Protein AF-A0A9W6BK73-F1 (afdb_monomer_lite)

Foldseek 3Di:
DDDDQDWDQDPVRDIDRPPPDDDPPPPPDDDDDDDDDPPPPPPPPPPPPPVVCVLPPDVVVLVVVLVVLLVQLVVLLVVLVVLCVVVPLPDDPDPVVVVVSLVVNVVSLVSNVVSLCVSLCNFPCNSVVVVVVVCVVLVVLVVLSVVLSVLSVVLVVVLVVCVVVVQDSVCQCVPPPNVVSVVVSVVSSVVSSVSSNVSSVCSPDCCRVDPCNVPVVVVVVVVVVVVVVVVVVVPPD

Sequence (237 aa):
MVEDALYQLNGTGRLGKVQAWTNPTYDTTASQPGAAGDTAITVRPPAELDLIDEMFPDGRSMLRRMSYQFWGVLVLTVAHILVIAYTDPIFLKSPQTQVIVYSGQGGLLLAIIGGFFVLTSQTLYIRLGGYDLYLREFGALYAMFLLEALLYLAMKIYATVLLYRRMSYLALWDAPGYTPLWVTQRVVLVLFWAAAIYSALAVFNVRYFDPDLPFGQPQKARARRQGLRQAAGNGNG

Organism: NCBI:txid330485

Structure (mmCIF, N/CA/C/O backbone):
data_AF-A0A9W6BK73-F1
#
_entry.id   AF-A0A9W6BK73-F1
#
loop_
_atom_site.group_PDB
_atom_site.id
_atom_site.type_symbol
_atom_site.label_atom_id
_atom_site.label_alt_id
_atom_site.label_comp_id
_atom_site.label_asym_id
_atom_site.label_entity_id
_atom_site.label_seq_id
_atom_site.pdbx_PDB_ins_code
_atom_site.Cartn_x
_atom_site.Cartn_y
_atom_site.Cartn_z
_atom_site.occupancy
_atom_site.B_iso_or_equiv
_atom_site.auth_seq_id
_atom_site.auth_comp_id
_atom_site.auth_asym_id
_atom_site.auth_atom_id
_atom_site.pdbx_PDB_model_num
ATOM 1 N N . MET A 1 1 ? -20.986 27.576 27.408 1.00 31.53 1 MET A N 1
ATOM 2 C CA . MET A 1 1 ? -20.956 26.693 28.592 1.00 31.53 1 MET A CA 1
ATOM 3 C C . MET A 1 1 ? -20.855 25.276 28.074 1.00 31.53 1 MET A C 1
ATOM 5 O O . MET A 1 1 ? -21.500 24.981 27.081 1.00 31.53 1 MET A O 1
ATOM 9 N N . VAL A 1 2 ? -19.952 24.483 28.643 1.00 26.27 2 VAL A N 1
ATOM 10 C CA . VAL A 1 2 ? -19.614 23.133 28.176 1.00 26.27 2 VAL A CA 1
ATOM 11 C C . VAL A 1 2 ? -20.625 22.155 28.775 1.00 26.27 2 VAL A C 1
ATOM 13 O O . VAL A 1 2 ? -20.788 22.131 29.992 1.00 26.27 2 VAL A O 1
ATOM 16 N N . GLU A 1 3 ? -21.329 21.409 27.926 1.00 31.80 3 GLU A N 1
ATOM 17 C CA . GLU A 1 3 ? -22.233 20.326 28.324 1.00 31.80 3 GLU A CA 1
ATOM 18 C C . GLU A 1 3 ? -21.406 19.085 28.685 1.00 31.80 3 GLU A C 1
ATOM 20 O O . GLU A 1 3 ? -21.009 18.307 27.819 1.00 31.80 3 GLU A O 1
ATOM 25 N N . ASP A 1 4 ? -21.121 18.901 29.974 1.00 31.12 4 ASP A N 1
ATOM 26 C CA . ASP A 1 4 ? -20.553 17.654 30.488 1.00 31.12 4 ASP A CA 1
ATOM 27 C C . ASP A 1 4 ? -21.697 16.662 30.765 1.00 31.12 4 ASP A C 1
ATOM 29 O O . ASP A 1 4 ? -22.309 16.662 31.835 1.00 31.12 4 ASP A O 1
ATOM 33 N N . ALA A 1 5 ? -22.011 15.802 29.793 1.00 40.16 5 ALA A N 1
ATOM 34 C CA . ALA A 1 5 ? -22.901 14.663 30.010 1.00 40.16 5 ALA A CA 1
ATOM 35 C C . ALA A 1 5 ? -22.156 13.562 30.793 1.00 40.16 5 ALA A C 1
ATOM 37 O O . ALA A 1 5 ? -21.284 12.875 30.258 1.00 40.16 5 ALA A O 1
ATOM 38 N N . LEU A 1 6 ? -22.491 13.400 32.076 1.00 34.50 6 LEU A N 1
ATOM 39 C CA . LEU A 1 6 ? -22.009 12.311 32.931 1.00 34.50 6 LEU A CA 1
ATOM 40 C C . LEU A 1 6 ? -22.803 11.025 32.653 1.00 34.50 6 LEU A C 1
ATOM 42 O O . LEU A 1 6 ? -24.019 10.981 32.836 1.00 34.50 6 LEU A O 1
ATOM 46 N N . TYR A 1 7 ? -22.101 9.961 32.262 1.00 41.50 7 TYR A N 1
ATOM 47 C CA . TYR A 1 7 ? -22.661 8.618 32.098 1.00 41.50 7 TYR A CA 1
ATOM 48 C C . TYR A 1 7 ? -22.193 7.717 33.245 1.00 41.50 7 TYR A C 1
ATOM 50 O O . TYR A 1 7 ? -21.010 7.706 33.584 1.00 41.50 7 TYR A O 1
ATOM 58 N N . GLN A 1 8 ? -23.112 6.948 33.837 1.00 34.69 8 GLN A N 1
ATOM 59 C CA . GLN A 1 8 ? -22.794 5.965 34.873 1.00 34.69 8 GLN A CA 1
ATOM 60 C C . GLN A 1 8 ? -23.144 4.559 34.369 1.00 34.69 8 GLN A C 1
ATOM 62 O O . GLN A 1 8 ? -24.255 4.300 33.903 1.00 34.69 8 GLN A O 1
ATOM 67 N N . LEU A 1 9 ? -22.177 3.644 34.450 1.00 32.78 9 LEU A N 1
ATOM 68 C CA . LEU A 1 9 ? -22.387 2.219 34.201 1.00 32.78 9 LEU A CA 1
ATOM 69 C C . LEU A 1 9 ? -23.239 1.650 35.333 1.00 32.78 9 LEU A C 1
ATOM 71 O O . LEU A 1 9 ? -22.799 1.613 36.482 1.00 32.78 9 LEU A O 1
ATOM 75 N N . ASN A 1 10 ? -24.451 1.198 35.016 1.00 41.28 10 ASN A N 1
ATOM 76 C CA . ASN A 1 10 ? -25.242 0.461 35.992 1.00 41.28 10 ASN A CA 1
ATOM 77 C C . ASN A 1 10 ? -24.738 -0.985 36.079 1.00 41.28 10 ASN A C 1
ATOM 79 O O . ASN A 1 10 ? -24.229 -1.531 35.097 1.00 41.28 10 ASN A O 1
ATOM 83 N N . GLY A 1 11 ? -24.904 -1.614 37.248 1.00 36.81 11 GLY A N 1
ATOM 84 C CA . GLY A 1 11 ? -24.356 -2.934 37.616 1.00 36.81 11 GLY A CA 1
ATOM 85 C C . GLY A 1 11 ? -24.791 -4.140 36.762 1.00 36.81 11 GLY A C 1
ATOM 86 O O . GLY A 1 11 ? -24.533 -5.277 37.138 1.00 36.81 11 GLY A O 1
ATOM 87 N N . THR A 1 12 ? -25.437 -3.910 35.619 1.00 45.69 12 THR A N 1
ATOM 88 C CA . THR A 1 12 ? -25.809 -4.899 34.595 1.00 45.69 12 THR A CA 1
ATOM 89 C C . THR A 1 12 ? -25.035 -4.730 33.279 1.00 45.69 12 THR A C 1
ATOM 91 O O . THR A 1 12 ? -25.301 -5.452 32.321 1.00 45.69 12 THR A O 1
ATOM 94 N N . GLY A 1 13 ? -24.082 -3.790 33.202 1.00 38.38 13 GLY A N 1
ATOM 95 C CA . GLY A 1 13 ? -23.249 -3.568 32.011 1.00 38.38 13 GLY A CA 1
ATOM 96 C C . GLY A 1 13 ? -23.931 -2.786 30.882 1.00 38.38 13 GLY A C 1
ATOM 97 O O . GLY A 1 13 ? -23.426 -2.766 29.764 1.00 38.38 13 GLY A O 1
ATOM 98 N N . ARG A 1 14 ? -25.069 -2.131 31.152 1.00 36.75 14 ARG A N 1
ATOM 99 C CA . ARG A 1 14 ? -25.717 -1.180 30.232 1.00 36.75 14 ARG A CA 1
ATOM 100 C C . ARG A 1 14 ? -25.438 0.262 30.664 1.00 36.75 14 ARG A C 1
ATOM 102 O O . ARG A 1 14 ? -25.534 0.583 31.851 1.00 36.75 14 ARG A O 1
ATOM 109 N N . LEU A 1 15 ? -25.121 1.127 29.697 1.00 36.97 15 LEU A N 1
ATOM 110 C CA . LEU A 1 15 ? -25.017 2.575 29.893 1.00 36.97 15 LEU A CA 1
ATOM 111 C C . LEU A 1 15 ? -26.425 3.149 30.091 1.00 36.97 15 LEU A C 1
ATOM 113 O O . LEU A 1 15 ? -27.243 3.135 29.175 1.00 36.97 15 LEU A O 1
ATOM 117 N N . GLY A 1 16 ? -26.717 3.618 31.302 1.00 37.84 16 GLY A N 1
ATOM 118 C CA . GLY A 1 16 ? -27.925 4.384 31.590 1.00 37.84 16 GLY A CA 1
ATOM 119 C C . GLY A 1 16 ? -27.599 5.872 31.549 1.00 37.84 16 GLY A C 1
ATOM 120 O O . GLY A 1 16 ? -26.668 6.315 32.222 1.00 37.84 16 GLY A O 1
ATOM 121 N N . LYS A 1 17 ? -28.360 6.653 30.776 1.00 40.31 17 LYS A N 1
ATOM 122 C CA . LYS A 1 17 ? -28.307 8.118 30.845 1.00 40.31 17 LYS A CA 1
ATOM 123 C C . LYS A 1 17 ? -28.807 8.506 32.239 1.00 40.31 17 LYS A C 1
ATOM 125 O O . LYS A 1 17 ? -29.978 8.294 32.551 1.00 40.31 17 LYS A O 1
ATOM 130 N N . VAL A 1 18 ? -27.924 9.009 33.102 1.00 41.09 18 VAL A N 1
ATOM 131 C CA . VAL A 1 18 ? -28.367 9.633 34.352 1.00 41.09 18 VAL A CA 1
ATOM 132 C C . VAL A 1 18 ? -29.136 10.870 33.921 1.00 41.09 18 VAL A C 1
ATOM 134 O O . VAL A 1 18 ? -28.593 11.726 33.224 1.00 41.09 18 VAL A O 1
ATOM 137 N N . GLN A 1 19 ? -30.424 10.911 34.247 1.00 39.66 19 GLN A N 1
ATOM 138 C CA . GLN A 1 19 ? -31.316 12.013 33.921 1.00 39.66 19 GLN A CA 1
ATOM 139 C C . GLN A 1 19 ? -30.865 13.249 34.709 1.00 39.66 19 GLN A C 1
ATOM 141 O O . GLN A 1 19 ? -31.361 13.541 35.793 1.00 39.66 19 GLN A O 1
ATOM 146 N N . ALA A 1 20 ? -29.854 13.942 34.196 1.00 36.84 20 ALA A N 1
ATOM 147 C CA . ALA A 1 20 ? -29.426 15.211 34.732 1.00 36.84 20 ALA A CA 1
ATOM 148 C C . ALA A 1 20 ? -30.371 16.288 34.196 1.00 36.84 20 ALA A C 1
ATOM 150 O O . ALA A 1 20 ? -30.346 16.629 33.016 1.00 36.84 20 ALA A O 1
ATOM 151 N N . TRP A 1 21 ? -31.160 16.801 35.141 1.00 35.12 21 TRP A N 1
ATOM 152 C CA . TRP A 1 21 ? -31.844 18.094 35.183 1.00 35.12 21 TRP A CA 1
ATOM 153 C C . TRP A 1 21 ? -33.370 18.050 35.021 1.00 35.12 21 TRP A C 1
ATOM 155 O O . TRP A 1 21 ? -33.939 18.198 33.944 1.00 35.12 21 TRP A O 1
ATOM 165 N N . THR A 1 22 ? -34.052 17.918 36.164 1.00 35.53 22 THR A N 1
ATOM 166 C CA . THR A 1 22 ? -35.322 18.613 36.390 1.00 35.53 22 THR A CA 1
ATOM 167 C C . THR A 1 22 ? -35.092 20.096 36.128 1.00 35.53 22 THR A C 1
ATOM 169 O O . THR A 1 22 ? -34.266 20.715 36.799 1.00 35.53 22 THR A O 1
ATOM 172 N N . ASN A 1 23 ? -35.806 20.635 35.142 1.00 30.50 23 ASN A N 1
ATOM 173 C CA . ASN A 1 23 ? -35.866 22.064 34.850 1.00 30.50 23 ASN A CA 1
ATOM 174 C C . ASN A 1 23 ? -36.010 22.851 36.169 1.00 30.50 23 ASN A C 1
ATOM 176 O O . ASN A 1 23 ? -36.854 22.465 36.984 1.00 30.50 23 ASN A O 1
ATOM 180 N N . PRO A 1 24 ? -35.242 23.926 36.418 1.00 34.50 24 PRO A N 1
ATOM 181 C CA . PRO A 1 24 ? -35.5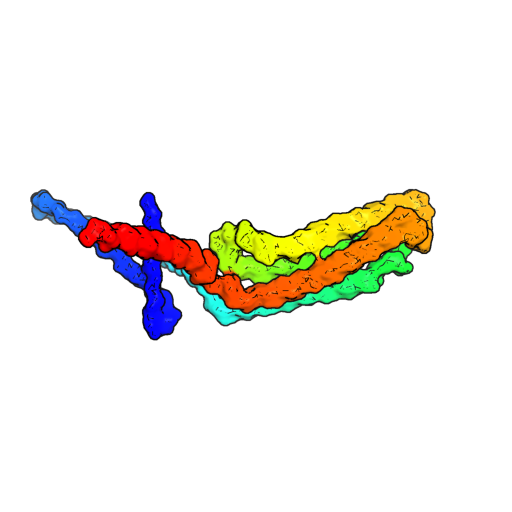27 24.791 37.548 1.00 34.50 24 PRO A CA 1
ATOM 182 C C . PRO A 1 24 ? -36.926 25.373 37.336 1.00 34.50 24 PRO A C 1
ATOM 184 O O . PRO A 1 24 ? -37.176 26.103 36.377 1.00 34.50 24 PRO A O 1
ATOM 187 N N . THR A 1 25 ? -37.863 25.015 38.211 1.00 33.03 25 THR A N 1
ATOM 188 C CA . THR A 1 25 ? -39.125 25.737 38.341 1.00 33.03 25 THR A CA 1
ATOM 189 C C . THR A 1 25 ? -38.776 27.150 38.776 1.00 33.03 25 THR A C 1
ATOM 191 O O . THR A 1 25 ? -38.392 27.375 39.923 1.00 33.03 25 THR A O 1
ATOM 194 N N . TYR A 1 26 ? -38.859 28.097 37.844 1.00 31.52 26 TYR A N 1
ATOM 195 C CA . TYR A 1 26 ? -38.895 29.504 38.200 1.00 31.52 26 TYR A CA 1
ATOM 196 C C . TYR A 1 26 ? -40.209 29.737 38.932 1.00 31.52 26 TYR A C 1
ATOM 198 O O . TYR A 1 26 ? -41.286 29.630 38.348 1.00 31.52 26 TYR A O 1
ATOM 206 N N . ASP A 1 27 ? -40.101 30.001 40.227 1.00 34.16 27 ASP A N 1
ATOM 207 C CA . ASP A 1 27 ? -41.220 30.378 41.072 1.00 34.16 27 ASP A CA 1
ATOM 208 C C . ASP A 1 27 ? -41.619 31.815 40.698 1.00 34.16 27 ASP A C 1
ATOM 210 O O . ASP A 1 27 ? -41.161 32.799 41.284 1.00 34.16 27 ASP A O 1
ATOM 214 N N . THR A 1 28 ? -42.401 31.967 39.625 1.00 34.88 28 THR A N 1
ATOM 215 C CA . THR A 1 28 ? -43.045 33.243 39.310 1.00 34.88 28 THR A CA 1
ATOM 216 C C . THR A 1 28 ? -44.178 33.432 40.300 1.00 34.88 28 THR A C 1
ATOM 218 O O . THR A 1 28 ? -45.303 32.971 40.105 1.00 34.88 28 THR A O 1
ATOM 221 N N . THR A 1 29 ? -43.861 34.107 41.395 1.00 34.59 29 THR A N 1
ATOM 222 C CA . THR A 1 29 ? -44.870 34.631 42.299 1.00 34.59 29 THR A CA 1
ATOM 223 C C . THR A 1 29 ? -45.662 35.738 41.595 1.00 34.59 29 THR A C 1
ATOM 225 O O . THR A 1 29 ? -45.098 36.681 41.048 1.00 34.59 29 THR A O 1
ATOM 228 N N . ALA A 1 30 ? -46.987 35.605 41.706 1.00 34.44 30 ALA A N 1
ATOM 229 C CA . ALA A 1 30 ? -48.033 36.620 41.571 1.00 34.44 30 ALA A CA 1
ATOM 230 C C . ALA A 1 30 ? -48.740 36.819 40.201 1.00 34.44 30 ALA A C 1
ATOM 232 O O . ALA A 1 30 ? -48.240 37.472 39.291 1.00 34.44 30 ALA A O 1
ATOM 233 N N . SER A 1 31 ? -50.037 36.461 40.229 1.00 33.19 31 SER A N 1
ATOM 234 C CA . SER A 1 31 ? -51.197 37.194 39.664 1.00 33.19 31 SER A CA 1
ATOM 235 C C . SER A 1 31 ? -51.723 36.825 38.264 1.00 33.19 31 SER A C 1
ATOM 237 O O . SER A 1 31 ? -51.400 37.486 37.289 1.00 33.19 31 SER A O 1
ATOM 239 N N . GLN A 1 32 ? -52.668 35.877 38.186 1.00 31.30 32 GLN A N 1
ATOM 240 C CA . GLN A 1 32 ? -54.104 36.101 37.876 1.00 31.30 32 GLN A CA 1
ATOM 241 C C . GLN A 1 32 ? -54.771 34.841 37.276 1.00 31.30 32 GLN A C 1
ATOM 243 O O . GLN A 1 32 ? -54.154 34.141 36.477 1.00 31.30 32 GLN A O 1
ATOM 248 N N . PRO A 1 33 ? -56.040 34.549 37.628 1.00 41.78 33 PRO A N 1
ATOM 249 C CA . PRO A 1 33 ? -56.798 33.441 37.063 1.00 41.78 33 PRO A CA 1
ATOM 250 C C . PRO A 1 33 ? -57.518 33.902 35.787 1.00 41.78 33 PRO A C 1
ATOM 252 O O . PRO A 1 33 ? -58.422 34.734 35.841 1.00 41.78 33 PRO A O 1
ATOM 255 N N . GLY A 1 34 ? -57.134 33.360 34.635 1.00 29.23 34 GLY A N 1
ATOM 256 C CA . GLY A 1 34 ? -57.771 33.678 33.360 1.00 29.23 34 GLY A CA 1
ATOM 257 C C . GLY A 1 34 ? -57.590 32.547 32.362 1.00 29.23 34 GLY A C 1
ATOM 258 O O . GLY A 1 34 ? -56.472 32.177 32.027 1.00 29.23 34 GLY A O 1
ATOM 259 N N . ALA A 1 35 ? -58.705 31.975 31.923 1.00 41.69 35 ALA A N 1
ATOM 260 C CA . ALA A 1 35 ? -58.758 30.900 30.951 1.00 41.69 35 ALA A CA 1
ATOM 261 C C . ALA A 1 35 ? -58.191 31.335 29.588 1.00 41.69 35 ALA A C 1
ATOM 263 O O . ALA A 1 35 ? -58.738 32.228 28.947 1.00 41.69 35 ALA A O 1
ATOM 264 N N . ALA A 1 36 ? -57.159 30.643 29.116 1.00 31.47 36 ALA A N 1
ATOM 265 C CA . ALA A 1 36 ? -56.853 30.465 27.702 1.00 31.47 36 ALA A CA 1
ATOM 266 C C . ALA A 1 36 ? -55.994 29.203 27.580 1.00 31.47 36 ALA A C 1
ATOM 268 O O . ALA A 1 36 ? -55.041 29.020 28.333 1.00 31.47 36 ALA A O 1
ATOM 269 N N . GLY A 1 37 ? -56.396 28.287 26.703 1.00 41.47 37 GLY A N 1
ATOM 270 C CA . GLY A 1 37 ? -55.711 27.018 26.509 1.00 41.47 37 GLY A CA 1
ATOM 271 C C . GLY A 1 37 ? -54.317 27.222 25.931 1.00 41.47 37 GLY A C 1
ATOM 272 O O . GLY A 1 37 ? -54.169 27.330 24.719 1.00 41.47 37 GLY A O 1
ATOM 273 N N . ASP A 1 38 ? -53.304 27.190 26.790 1.00 31.03 38 ASP A N 1
ATOM 274 C CA . ASP A 1 38 ? -51.933 26.928 26.377 1.00 31.03 38 ASP A CA 1
ATOM 275 C C . ASP A 1 38 ? -51.820 25.435 26.085 1.00 31.03 38 ASP A C 1
ATOM 277 O O . ASP A 1 38 ? -51.471 24.606 26.930 1.00 31.03 38 ASP A O 1
ATOM 281 N N . THR A 1 39 ? -52.164 25.065 24.851 1.00 37.44 39 THR A N 1
ATOM 282 C CA . THR A 1 39 ? -51.688 23.816 24.274 1.00 37.44 39 THR A CA 1
ATOM 283 C C . THR A 1 39 ? -50.171 23.873 24.309 1.00 37.44 39 THR A C 1
ATOM 285 O O . THR A 1 39 ? -49.547 24.487 23.445 1.00 37.44 39 THR A O 1
ATOM 288 N N . ALA A 1 40 ? -49.578 23.249 25.325 1.00 38.81 40 ALA A N 1
ATOM 289 C CA . ALA A 1 40 ? -48.172 22.915 25.333 1.00 38.81 40 ALA A CA 1
ATOM 290 C C . ALA A 1 40 ? -47.908 22.116 24.054 1.00 38.81 40 ALA A C 1
ATOM 292 O O . ALA A 1 40 ? -48.249 20.932 23.964 1.00 38.81 40 ALA A O 1
ATOM 293 N N . ILE A 1 41 ? -47.362 22.785 23.035 1.00 37.47 41 ILE A N 1
ATOM 294 C CA . ILE A 1 41 ? -46.859 22.132 21.835 1.00 37.47 41 ILE A CA 1
ATOM 295 C C . ILE A 1 41 ? -45.677 21.307 22.323 1.00 37.47 41 ILE A C 1
ATOM 297 O O . ILE A 1 41 ? -44.546 21.773 22.435 1.00 37.47 41 ILE A O 1
ATOM 301 N N . THR A 1 42 ? -45.970 20.064 22.681 1.00 35.97 42 THR A N 1
ATOM 302 C CA . THR A 1 42 ? -44.971 19.039 22.908 1.00 35.97 42 THR A CA 1
ATOM 303 C C . THR A 1 42 ? -44.429 18.705 21.531 1.00 35.97 42 THR A C 1
ATOM 305 O O . THR A 1 42 ? -44.914 17.807 20.845 1.00 35.97 42 THR A O 1
ATOM 308 N N . VAL A 1 43 ? -43.435 19.483 21.098 1.00 36.31 43 VAL A N 1
ATOM 309 C CA . VAL A 1 43 ? -42.542 19.087 20.015 1.00 36.31 43 VAL A CA 1
ATOM 310 C C . VAL A 1 43 ? -41.841 17.835 20.524 1.00 36.31 43 VAL A C 1
ATOM 312 O O . VAL A 1 43 ? -40.824 17.904 21.208 1.00 36.31 43 VAL A O 1
ATOM 315 N N . ARG A 1 44 ? -42.439 16.669 20.269 1.00 35.31 44 ARG A N 1
ATOM 316 C CA . ARG A 1 44 ? -41.703 15.414 20.341 1.00 35.31 44 ARG A CA 1
ATOM 317 C C . ARG A 1 44 ? -40.607 15.562 19.293 1.00 35.31 44 ARG A C 1
ATOM 319 O O . ARG A 1 44 ? -40.972 15.745 18.128 1.00 35.31 44 ARG A O 1
ATOM 326 N N . PRO A 1 45 ? -39.314 15.553 19.666 1.00 43.38 45 PRO A N 1
ATOM 327 C CA . PRO A 1 45 ? -38.275 15.497 18.657 1.00 43.38 45 PRO A CA 1
ATOM 328 C C . PRO A 1 45 ? -38.636 14.323 17.736 1.00 43.38 45 PRO A C 1
ATOM 330 O O . PRO A 1 45 ? -38.986 13.249 18.248 1.00 43.38 45 PRO A O 1
ATOM 333 N N . PRO A 1 46 ? -38.707 14.542 16.407 1.00 41.28 46 PRO A N 1
ATOM 334 C CA . PRO A 1 46 ? -38.947 13.452 15.473 1.00 41.28 46 PRO A CA 1
ATOM 335 C C . PRO A 1 46 ? -37.901 12.412 15.811 1.00 41.28 46 PRO A C 1
ATOM 337 O O . PRO A 1 46 ? -36.738 12.803 15.874 1.00 41.28 46 PRO A O 1
ATOM 340 N N . ALA A 1 47 ? -38.364 11.198 16.150 1.00 43.72 47 ALA A N 1
ATOM 341 C CA . ALA A 1 47 ? -37.580 10.095 16.696 1.00 43.72 47 ALA A CA 1
ATOM 342 C C . ALA A 1 47 ? -36.100 10.349 16.447 1.00 43.72 47 ALA A C 1
ATOM 344 O O . ALA A 1 47 ? -35.684 10.265 15.289 1.00 43.72 47 ALA A O 1
ATOM 345 N N . GLU A 1 48 ? -35.374 10.792 17.487 1.00 43.41 48 GLU A N 1
ATOM 346 C CA . GLU A 1 48 ? -33.918 10.780 17.462 1.00 43.41 48 GLU A CA 1
ATOM 347 C C . GLU A 1 48 ? -33.598 9.355 17.027 1.00 43.41 48 GLU A C 1
ATOM 349 O O . GLU A 1 48 ? -33.746 8.415 17.804 1.00 43.41 48 GLU A O 1
ATOM 354 N N . LEU A 1 49 ? -33.319 9.170 15.734 1.00 43.12 49 LEU A N 1
ATOM 355 C CA . LEU A 1 49 ? -32.569 8.035 15.249 1.00 43.12 49 LEU A CA 1
ATOM 356 C C . LEU A 1 49 ? -31.373 8.075 16.163 1.00 43.12 49 LEU A C 1
ATOM 358 O O . LEU A 1 49 ? -30.638 9.061 16.107 1.00 43.12 49 LEU A O 1
ATOM 362 N N . ASP A 1 50 ? -31.337 7.125 17.098 1.00 47.22 50 ASP A N 1
ATOM 363 C CA . ASP A 1 50 ? -30.372 7.052 18.174 1.00 47.22 50 ASP A CA 1
ATOM 364 C C . ASP A 1 50 ? -29.008 7.261 17.521 1.00 47.22 50 ASP A C 1
ATOM 366 O O . ASP A 1 50 ? -28.422 6.344 16.949 1.00 47.22 50 ASP A O 1
ATOM 370 N N . LEU A 1 51 ? -28.515 8.505 17.544 1.00 47.62 51 LEU A N 1
ATOM 371 C CA . LEU A 1 51 ? -27.217 8.868 16.980 1.00 47.62 51 LEU A CA 1
ATOM 372 C C . LEU A 1 51 ? -26.151 8.006 17.655 1.00 47.62 51 LEU A C 1
ATOM 374 O O . LEU A 1 51 ? -25.127 7.695 17.067 1.00 47.62 51 LEU A O 1
ATOM 378 N N . ILE A 1 52 ? -26.457 7.559 18.873 1.00 47.28 52 ILE A N 1
ATOM 379 C CA . ILE A 1 52 ? -25.741 6.566 19.650 1.00 47.28 52 ILE A CA 1
ATOM 380 C C . ILE A 1 52 ? -25.799 5.178 18.987 1.00 47.28 52 ILE A C 1
ATOM 382 O O . ILE A 1 52 ? -24.742 4.606 18.766 1.00 47.28 52 ILE A O 1
ATOM 386 N N . ASP A 1 53 ? -26.951 4.638 18.594 1.00 45.34 53 ASP A N 1
ATOM 387 C CA . ASP A 1 53 ? -27.030 3.330 17.915 1.00 45.34 53 ASP A CA 1
ATOM 388 C C . ASP A 1 53 ? -26.389 3.353 16.512 1.00 45.34 53 ASP A C 1
ATOM 390 O O . ASP A 1 53 ? -25.821 2.353 16.061 1.00 45.34 53 ASP A O 1
ATOM 394 N N . GLU A 1 54 ? -26.403 4.504 15.829 1.00 52.50 54 GLU A N 1
ATOM 395 C CA . GLU A 1 54 ? -25.693 4.695 14.557 1.00 52.50 54 GLU A CA 1
ATOM 396 C C . GLU A 1 54 ? -24.168 4.841 14.763 1.00 52.50 54 GLU A C 1
ATOM 398 O O . GLU A 1 54 ? -23.355 4.246 14.037 1.00 52.50 54 GLU A O 1
ATOM 403 N N . MET A 1 55 ? -23.749 5.558 15.812 1.00 50.94 55 MET A N 1
ATOM 404 C CA . MET A 1 55 ? -22.341 5.711 16.200 1.00 50.94 55 MET A CA 1
ATOM 405 C C . MET A 1 55 ? -21.750 4.463 16.872 1.00 50.94 55 MET A C 1
ATOM 407 O O . MET A 1 55 ? -20.533 4.270 16.791 1.00 50.94 55 MET A O 1
ATOM 411 N N . PHE A 1 56 ? -22.574 3.593 17.458 1.0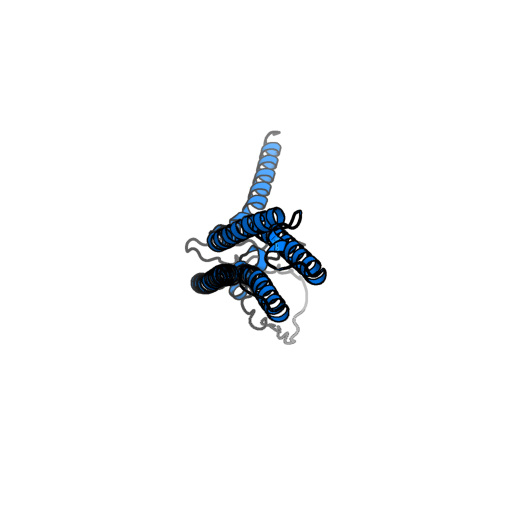0 56.69 56 PHE A N 1
ATOM 412 C CA . PHE A 1 56 ? -22.181 2.403 18.217 1.00 56.69 56 PHE A CA 1
ATOM 413 C C . PHE A 1 56 ? -23.026 1.179 17.807 1.00 56.69 56 PHE A C 1
ATOM 415 O O . PHE A 1 56 ? -23.843 0.692 18.587 1.00 56.69 56 PHE A O 1
ATOM 422 N N . PRO A 1 57 ? -22.833 0.643 16.586 1.00 60.28 57 PRO A N 1
ATOM 423 C CA . PRO A 1 57 ? -23.547 -0.543 16.131 1.00 60.28 57 PRO A CA 1
ATOM 424 C C . PRO A 1 57 ? -23.260 -1.744 17.036 1.00 60.28 57 PRO A C 1
ATOM 426 O O . PRO A 1 57 ? -22.160 -1.878 17.576 1.00 60.28 57 PRO A O 1
ATOM 429 N N . ASP A 1 58 ? -24.224 -2.666 17.121 1.00 68.25 58 ASP A N 1
ATOM 430 C CA . ASP A 1 58 ? -24.097 -3.915 17.879 1.00 68.25 58 ASP A CA 1
ATOM 431 C C . ASP A 1 58 ? -22.747 -4.598 17.589 1.00 68.25 58 ASP A C 1
ATOM 433 O O . ASP A 1 58 ? -22.415 -4.884 16.428 1.00 68.25 58 ASP A O 1
ATOM 437 N N . GLY A 1 59 ? -21.957 -4.856 18.637 1.00 67.69 59 GLY A N 1
ATOM 438 C CA . GLY A 1 59 ? -20.556 -5.275 18.528 1.00 67.69 59 GLY A CA 1
ATOM 439 C C . GLY A 1 59 ? -20.364 -6.546 17.697 1.00 67.69 59 GLY A C 1
ATOM 440 O O . GLY A 1 59 ? -19.371 -6.683 16.982 1.00 67.69 59 GLY A O 1
ATOM 441 N N . ARG A 1 60 ? -21.354 -7.451 17.689 1.00 73.06 60 ARG A N 1
ATOM 442 C CA . ARG A 1 60 ? -21.348 -8.648 16.827 1.00 73.06 60 ARG A CA 1
ATOM 443 C C . ARG A 1 60 ? -21.431 -8.297 15.341 1.00 73.06 60 ARG A C 1
ATOM 445 O O . ARG A 1 60 ? -20.733 -8.896 14.522 1.00 73.06 60 ARG A O 1
ATOM 452 N N . SER A 1 61 ? -22.274 -7.329 14.986 1.00 75.75 61 SER A N 1
ATOM 453 C CA . SER A 1 61 ? -22.441 -6.871 13.604 1.00 75.75 61 SER A CA 1
ATOM 454 C C . SER A 1 61 ? -21.190 -6.146 13.099 1.00 75.75 61 SER A C 1
ATOM 456 O O . SER A 1 61 ? -20.763 -6.356 11.960 1.00 75.75 61 SER A O 1
ATOM 458 N N . MET A 1 62 ? -20.561 -5.362 13.976 1.00 75.88 62 MET A N 1
ATOM 459 C CA . MET A 1 62 ? -19.333 -4.629 13.704 1.00 75.88 62 MET A CA 1
ATOM 460 C C . MET A 1 62 ? -18.145 -5.574 13.498 1.00 75.88 62 MET A C 1
ATOM 462 O O . MET A 1 62 ? -17.488 -5.497 12.462 1.00 75.88 62 MET A O 1
ATOM 466 N N . LEU A 1 63 ? -17.936 -6.536 14.403 1.00 79.81 63 LEU A N 1
ATOM 467 C CA . LEU A 1 63 ? -16.892 -7.558 14.264 1.00 79.81 63 LEU A CA 1
ATOM 468 C C . LEU A 1 63 ? -17.051 -8.370 12.977 1.00 79.81 63 LEU A C 1
ATOM 470 O O . LEU A 1 63 ? -16.069 -8.633 12.282 1.00 79.81 63 LEU A O 1
ATOM 474 N N . ARG A 1 64 ? -18.288 -8.726 12.609 1.00 84.38 64 ARG A N 1
ATOM 475 C CA . ARG A 1 64 ? -18.560 -9.432 11.351 1.00 84.38 64 ARG A CA 1
ATOM 476 C C . ARG A 1 64 ? -18.156 -8.595 10.134 1.00 84.38 64 ARG A C 1
ATOM 478 O O . ARG A 1 64 ? -17.501 -9.112 9.234 1.00 84.38 64 ARG A O 1
ATOM 485 N N . ARG A 1 65 ? -18.518 -7.307 10.098 1.00 85.00 65 ARG A N 1
ATOM 486 C CA . ARG A 1 65 ? -18.135 -6.386 9.009 1.00 85.00 65 ARG A CA 1
ATOM 487 C C . ARG A 1 65 ? -16.619 -6.225 8.917 1.00 85.00 65 ARG A C 1
ATOM 489 O O . ARG A 1 65 ? -16.061 -6.360 7.832 1.00 85.00 65 ARG A O 1
ATOM 496 N N . MET A 1 66 ? -15.964 -6.011 10.053 1.00 85.12 66 MET A N 1
ATOM 497 C CA . MET A 1 66 ? -14.510 -5.905 10.128 1.00 85.12 66 MET A CA 1
ATOM 498 C C . MET A 1 66 ? -13.812 -7.184 9.670 1.00 85.12 66 MET A C 1
ATOM 500 O O . MET A 1 66 ? -12.803 -7.108 8.980 1.00 85.12 66 MET A O 1
ATOM 504 N N . SER A 1 67 ? -14.359 -8.361 9.988 1.00 88.75 67 SER A N 1
ATOM 505 C CA . SER A 1 67 ? -13.824 -9.637 9.508 1.00 88.75 67 SER A CA 1
ATOM 506 C C . SER A 1 67 ? -13.849 -9.722 7.978 1.00 88.75 67 SER A C 1
ATOM 508 O O . SER A 1 67 ? -12.834 -10.057 7.371 1.00 88.75 67 SER A O 1
ATOM 510 N N . TYR A 1 68 ? -14.956 -9.342 7.330 1.00 90.94 68 TYR A N 1
ATOM 511 C CA . TYR A 1 68 ? -15.018 -9.297 5.863 1.00 90.94 68 TYR A CA 1
ATOM 512 C C . TYR A 1 68 ? -14.035 -8.287 5.263 1.00 90.94 68 TYR A C 1
ATOM 514 O O . TYR A 1 68 ? -13.371 -8.588 4.273 1.00 90.94 68 TYR A O 1
ATOM 522 N N . GLN A 1 69 ? -13.912 -7.105 5.867 1.00 91.94 69 GLN A N 1
ATOM 523 C CA . GLN A 1 69 ? -12.971 -6.076 5.421 1.00 91.94 69 GLN A CA 1
ATOM 524 C C . GLN A 1 69 ? -11.514 -6.528 5.588 1.00 91.94 69 GLN A C 1
ATOM 526 O O . GLN A 1 69 ? -10.703 -6.317 4.690 1.00 91.94 69 GLN A O 1
ATOM 531 N N . PHE A 1 70 ? -11.195 -7.213 6.688 1.00 93.56 70 PHE A N 1
ATOM 532 C CA . PHE A 1 70 ? -9.890 -7.824 6.928 1.00 93.56 70 PHE A CA 1
ATOM 533 C C . PHE A 1 70 ? -9.543 -8.841 5.840 1.00 93.56 70 PHE A C 1
ATOM 535 O O . PHE A 1 70 ? -8.476 -8.751 5.234 1.00 93.56 70 PHE A O 1
ATOM 542 N N . TRP A 1 71 ? -10.464 -9.760 5.537 1.00 94.56 71 TRP A N 1
ATOM 543 C CA . TRP A 1 71 ? -10.270 -10.713 4.445 1.00 94.56 71 TRP A CA 1
ATOM 544 C C . TRP A 1 71 ? -10.115 -10.006 3.097 1.00 94.56 71 TRP A C 1
ATOM 546 O O . TRP A 1 71 ? -9.271 -10.409 2.304 1.00 94.56 71 TRP A O 1
ATOM 556 N N . GLY A 1 72 ? -10.847 -8.915 2.862 1.00 94.75 72 GLY A N 1
ATOM 557 C CA . GLY A 1 72 ? -10.670 -8.065 1.685 1.00 94.75 72 GLY A CA 1
ATOM 558 C C . GLY A 1 72 ? -9.246 -7.514 1.558 1.00 94.75 72 GLY A C 1
ATOM 559 O O . GLY A 1 72 ? -8.622 -7.669 0.511 1.00 94.75 72 GLY A O 1
ATOM 560 N N . VAL A 1 73 ? -8.694 -6.936 2.630 1.00 95.50 73 VAL A N 1
ATOM 561 C CA . VAL A 1 73 ? -7.305 -6.434 2.655 1.00 95.50 73 VAL A CA 1
ATOM 562 C C . VAL A 1 73 ? -6.300 -7.564 2.422 1.00 95.50 73 VAL A C 1
ATOM 564 O O . VAL A 1 73 ? -5.343 -7.392 1.663 1.00 95.50 73 VAL A O 1
ATOM 567 N N . LEU A 1 74 ? -6.523 -8.734 3.024 1.00 96.12 74 LEU A N 1
ATOM 568 C CA . LEU A 1 74 ? -5.645 -9.889 2.853 1.00 96.12 74 LEU A CA 1
ATOM 569 C C . LEU A 1 74 ? -5.655 -10.394 1.404 1.00 96.12 74 LEU A C 1
ATOM 571 O O . LEU A 1 74 ? -4.592 -10.600 0.823 1.00 96.12 74 LEU A O 1
ATOM 575 N N . VAL A 1 75 ? -6.838 -10.534 0.798 1.00 97.00 75 VAL A N 1
ATOM 576 C CA . VAL A 1 75 ? -6.994 -10.935 -0.609 1.00 97.00 75 VAL A CA 1
ATOM 577 C C . VAL A 1 75 ? -6.315 -9.932 -1.537 1.00 97.00 75 VAL A C 1
ATOM 579 O O . VAL A 1 75 ? -5.585 -10.346 -2.432 1.00 97.00 75 VAL A O 1
ATOM 582 N N . LEU A 1 76 ? -6.485 -8.627 -1.305 1.00 96.94 76 LEU A N 1
ATOM 583 C CA . LEU A 1 76 ? -5.806 -7.585 -2.083 1.00 96.94 76 LEU A CA 1
ATOM 584 C C . LEU A 1 76 ? -4.282 -7.670 -1.949 1.00 96.94 76 LEU A C 1
ATOM 586 O O . LEU A 1 76 ? -3.569 -7.559 -2.944 1.00 96.94 76 LEU A O 1
ATOM 590 N N . THR A 1 77 ? -3.783 -7.919 -0.737 1.00 95.88 77 THR A N 1
ATOM 591 C CA . THR A 1 77 ? -2.344 -8.070 -0.476 1.00 95.88 77 THR A CA 1
ATOM 592 C C . THR A 1 77 ? -1.781 -9.294 -1.196 1.00 95.88 77 THR A C 1
ATOM 594 O O . THR A 1 77 ? -0.778 -9.188 -1.899 1.00 95.88 77 THR A O 1
ATOM 597 N N . VAL A 1 78 ? -2.454 -10.445 -1.105 1.00 96.31 78 VAL A N 1
ATOM 598 C CA . VAL A 1 78 ? -2.056 -11.674 -1.811 1.00 96.31 78 VAL A CA 1
ATOM 599 C C . VAL A 1 78 ? -2.126 -11.486 -3.326 1.00 96.31 78 VAL A C 1
ATOM 601 O O . VAL A 1 78 ? -1.188 -11.857 -4.028 1.00 96.31 78 VAL A O 1
ATOM 604 N N . ALA A 1 79 ? -3.187 -10.865 -3.843 1.00 95.62 79 ALA A N 1
ATOM 605 C CA . ALA A 1 79 ? -3.313 -10.557 -5.264 1.00 95.62 79 ALA A CA 1
ATOM 606 C C . ALA A 1 79 ? -2.161 -9.665 -5.745 1.00 95.62 79 ALA A C 1
ATOM 608 O O . ALA A 1 79 ? -1.568 -9.937 -6.787 1.00 95.62 79 ALA A O 1
ATOM 609 N N . HIS A 1 80 ? -1.787 -8.649 -4.966 1.00 95.69 80 HIS A N 1
ATOM 610 C CA . HIS A 1 80 ? -0.648 -7.793 -5.279 1.00 95.69 80 HIS A CA 1
ATOM 611 C C . HIS A 1 80 ? 0.676 -8.574 -5.295 1.00 95.69 80 HIS A C 1
ATOM 613 O O . HIS A 1 80 ? 1.473 -8.389 -6.213 1.00 95.69 80 HIS A O 1
ATOM 619 N N . ILE A 1 81 ? 0.907 -9.478 -4.336 1.00 94.44 81 ILE A N 1
ATOM 620 C CA . ILE A 1 81 ? 2.088 -10.361 -4.319 1.00 94.44 81 ILE A CA 1
ATOM 621 C C . ILE A 1 81 ? 2.140 -11.217 -5.589 1.00 94.44 81 ILE A C 1
ATOM 623 O O . ILE A 1 81 ? 3.168 -11.248 -6.263 1.00 94.44 81 ILE A O 1
ATOM 627 N N . LEU A 1 82 ? 1.031 -11.873 -5.942 1.00 93.06 82 LEU A N 1
ATOM 628 C CA . LEU A 1 82 ? 0.950 -12.745 -7.116 1.00 93.06 82 LEU A CA 1
ATOM 629 C C . LEU A 1 82 ? 1.177 -11.974 -8.418 1.00 93.06 82 LEU A C 1
ATOM 631 O O . LEU A 1 82 ? 1.947 -12.419 -9.267 1.00 93.06 82 LEU A O 1
ATOM 635 N N . VAL A 1 83 ? 0.550 -10.802 -8.563 1.00 91.12 83 VAL A N 1
ATOM 636 C CA . VAL A 1 83 ? 0.747 -9.943 -9.735 1.00 91.12 83 VAL A CA 1
ATOM 637 C C . VAL A 1 83 ? 2.209 -9.531 -9.833 1.00 91.12 83 VAL A C 1
ATOM 639 O O . VAL A 1 83 ? 2.798 -9.695 -10.896 1.00 91.12 83 VAL A O 1
ATOM 642 N N . ILE A 1 84 ? 2.826 -9.058 -8.748 1.00 89.56 84 ILE A N 1
ATOM 643 C CA . ILE A 1 84 ? 4.239 -8.658 -8.748 1.00 89.56 84 ILE A CA 1
ATOM 644 C C . ILE A 1 84 ? 5.159 -9.830 -9.103 1.00 89.56 84 ILE A C 1
ATOM 646 O O . ILE A 1 84 ? 6.046 -9.654 -9.935 1.00 89.56 84 ILE A O 1
ATOM 650 N N . ALA A 1 85 ? 4.930 -11.013 -8.530 1.00 87.56 85 ALA A N 1
ATOM 651 C CA . ALA A 1 85 ? 5.730 -12.205 -8.802 1.00 87.56 85 ALA A CA 1
ATOM 652 C C . ALA A 1 85 ? 5.615 -12.671 -10.263 1.00 87.56 85 ALA A C 1
ATOM 654 O O . ALA A 1 85 ? 6.604 -13.088 -10.858 1.00 87.56 85 ALA A O 1
ATOM 655 N N . TYR A 1 86 ? 4.422 -12.574 -10.860 1.00 84.25 86 TYR A N 1
ATOM 656 C CA . TYR A 1 86 ? 4.186 -12.985 -12.246 1.00 84.25 86 TYR A CA 1
ATOM 657 C C . TYR A 1 86 ? 4.663 -11.953 -13.279 1.00 84.25 86 TYR A C 1
ATOM 659 O O . TYR A 1 86 ? 5.025 -12.306 -14.399 1.00 84.25 86 TYR A O 1
ATOM 667 N N . THR A 1 87 ? 4.650 -10.668 -12.920 1.00 81.06 87 THR A N 1
ATOM 668 C CA . THR A 1 87 ? 4.887 -9.558 -13.858 1.00 81.06 87 THR A CA 1
ATOM 669 C C . THR A 1 87 ? 6.211 -8.821 -13.644 1.00 81.06 87 THR A C 1
ATOM 671 O O . THR A 1 87 ? 6.413 -7.724 -14.176 1.00 81.06 87 THR A O 1
ATOM 674 N N . ASP A 1 88 ? 7.134 -9.417 -12.887 1.00 70.81 88 ASP A N 1
ATOM 675 C CA . ASP A 1 88 ? 8.515 -8.942 -12.772 1.00 70.81 88 ASP A CA 1
ATOM 676 C C . ASP A 1 88 ? 9.173 -8.880 -14.177 1.00 70.81 88 ASP A C 1
ATOM 678 O O . ASP A 1 88 ? 8.832 -9.679 -15.057 1.00 70.81 88 ASP A O 1
ATOM 682 N N . PRO A 1 89 ? 10.072 -7.911 -14.453 1.00 56.47 89 PRO A N 1
ATOM 683 C CA . PRO A 1 89 ? 10.344 -7.366 -15.787 1.00 56.47 89 PRO A CA 1
ATOM 684 C C . PRO A 1 89 ? 11.069 -8.310 -16.759 1.00 56.47 89 PRO A C 1
ATOM 686 O O . PRO A 1 89 ? 11.471 -7.887 -17.838 1.00 56.47 89 PRO A O 1
ATOM 689 N N . ILE A 1 90 ? 11.206 -9.593 -16.434 1.00 55.31 90 ILE A N 1
ATOM 690 C CA . ILE A 1 90 ? 11.895 -10.579 -17.269 1.00 55.31 90 ILE A CA 1
ATOM 691 C C . ILE A 1 90 ? 11.065 -10.947 -18.522 1.00 55.31 90 ILE A C 1
ATOM 693 O O . ILE A 1 90 ? 11.635 -11.375 -19.525 1.00 55.31 90 ILE A O 1
ATOM 697 N N . PHE A 1 91 ? 9.739 -10.729 -18.534 1.00 53.50 91 PHE A N 1
ATOM 698 C CA . PHE A 1 91 ? 8.863 -11.394 -19.518 1.00 53.50 91 PHE A CA 1
ATOM 699 C C . PHE A 1 91 ? 8.050 -10.501 -20.476 1.00 53.50 91 PHE A C 1
ATOM 701 O O . PHE A 1 91 ? 7.424 -11.029 -21.397 1.00 53.50 91 PHE A O 1
ATOM 708 N N . LEU A 1 92 ? 8.053 -9.168 -20.344 1.00 63.34 92 LEU A N 1
ATOM 709 C CA . LEU A 1 92 ? 7.150 -8.297 -21.121 1.00 63.34 92 LEU A CA 1
ATOM 710 C C . LEU A 1 92 ? 7.894 -7.425 -22.139 1.00 63.34 92 LEU A C 1
ATOM 712 O O . LEU A 1 92 ? 8.463 -6.396 -21.794 1.00 63.34 92 LEU A O 1
ATOM 716 N N . LYS A 1 93 ? 7.842 -7.812 -23.420 1.00 65.06 93 LYS A N 1
ATOM 717 C CA . LYS A 1 93 ? 8.539 -7.107 -24.517 1.00 65.06 93 LYS A CA 1
ATOM 718 C C . LYS A 1 93 ? 7.800 -5.864 -25.042 1.00 65.06 93 LYS A C 1
ATOM 720 O O . LYS A 1 93 ? 8.434 -5.005 -25.652 1.00 65.06 93 LYS A O 1
ATOM 725 N N . SER A 1 94 ? 6.483 -5.770 -24.826 1.00 74.69 94 SER A N 1
ATOM 726 C CA . SER A 1 94 ? 5.639 -4.684 -25.351 1.00 74.69 94 SER A CA 1
ATOM 727 C C . SER A 1 94 ? 5.514 -3.510 -24.363 1.00 74.69 94 SER A C 1
ATOM 729 O O . SER A 1 94 ? 5.080 -3.736 -23.227 1.00 74.69 94 SER A O 1
ATOM 731 N N . PRO A 1 95 ? 5.798 -2.257 -24.782 1.00 71.62 95 PRO A N 1
ATOM 732 C CA . PRO A 1 95 ? 5.630 -1.066 -23.942 1.00 71.62 95 PRO A CA 1
ATOM 733 C C . PRO A 1 95 ? 4.194 -0.860 -23.440 1.00 71.62 95 PRO A C 1
ATOM 735 O O . PRO A 1 95 ? 3.986 -0.466 -22.297 1.00 71.62 95 PRO A O 1
ATOM 738 N N . GLN A 1 96 ? 3.187 -1.168 -24.265 1.00 77.94 96 GLN A N 1
ATOM 739 C CA . GLN A 1 96 ? 1.777 -1.031 -23.875 1.00 77.94 96 GLN A CA 1
ATOM 740 C C . GLN A 1 96 ? 1.413 -1.997 -22.745 1.00 77.94 96 GLN A C 1
ATOM 742 O O . GLN A 1 96 ? 0.773 -1.609 -21.770 1.00 77.94 96 GLN A O 1
ATOM 747 N N . THR A 1 97 ? 1.872 -3.248 -22.841 1.00 79.62 97 THR A N 1
ATOM 748 C CA . THR A 1 97 ? 1.637 -4.254 -21.801 1.00 79.62 97 THR A CA 1
ATOM 749 C C . THR A 1 97 ? 2.311 -3.862 -20.488 1.00 79.62 97 THR A C 1
ATOM 751 O O . THR A 1 97 ? 1.733 -4.076 -19.429 1.00 79.62 97 THR A O 1
ATOM 754 N N . GLN A 1 98 ? 3.485 -3.226 -20.538 1.00 77.31 98 GLN A N 1
ATOM 755 C CA . GLN A 1 98 ? 4.156 -2.720 -19.338 1.00 77.31 98 GLN A CA 1
ATOM 756 C C . GLN A 1 98 ? 3.374 -1.605 -18.658 1.00 77.31 98 GLN A C 1
ATOM 758 O O . GLN A 1 98 ? 3.211 -1.656 -17.446 1.00 77.31 98 GLN A O 1
ATOM 763 N N . VAL A 1 99 ? 2.857 -0.631 -19.412 1.00 80.44 99 VAL A N 1
ATOM 764 C CA . VAL A 1 99 ? 2.036 0.442 -18.829 1.00 80.44 99 VAL A CA 1
ATOM 765 C C . VAL A 1 99 ? 0.808 -0.149 -18.139 1.00 80.44 99 VAL A C 1
ATOM 767 O O . VAL A 1 99 ? 0.567 0.167 -16.981 1.00 80.44 99 VAL A O 1
ATOM 770 N N . ILE A 1 100 ? 0.092 -1.069 -18.793 1.00 84.56 100 ILE A N 1
ATOM 771 C CA . ILE A 1 100 ? -1.094 -1.725 -18.214 1.00 84.56 100 ILE A CA 1
ATOM 772 C C . ILE A 1 100 ? -0.737 -2.467 -16.923 1.00 84.56 100 ILE A C 1
ATOM 774 O O . ILE A 1 100 ? -1.405 -2.305 -15.903 1.00 84.56 100 ILE A O 1
ATOM 778 N N . VAL A 1 101 ? 0.335 -3.257 -16.948 1.00 86.12 101 VAL A N 1
ATOM 779 C CA . VAL A 1 101 ? 0.803 -4.016 -15.786 1.00 86.12 101 VAL A CA 1
ATOM 780 C C . VAL A 1 101 ? 1.239 -3.087 -14.657 1.00 86.12 101 VAL A C 1
ATOM 782 O O . VAL A 1 101 ? 0.864 -3.308 -13.508 1.00 86.12 101 VAL A O 1
ATOM 785 N N . TYR A 1 102 ? 1.986 -2.026 -14.962 1.00 86.56 102 TYR A N 1
ATOM 786 C CA . TYR A 1 102 ? 2.446 -1.075 -13.958 1.00 86.56 102 TYR A CA 1
ATOM 787 C C . TYR A 1 102 ? 1.290 -0.274 -13.355 1.00 86.56 102 TYR A C 1
ATOM 789 O O . TYR A 1 102 ? 1.282 -0.019 -12.149 1.00 86.56 102 TYR A O 1
ATOM 797 N N . SER A 1 103 ? 0.293 0.087 -14.160 1.00 88.69 103 SER A N 1
ATOM 798 C CA . SER A 1 103 ? -0.944 0.694 -13.675 1.00 88.69 103 SER A CA 1
ATOM 799 C C . SER A 1 103 ? -1.737 -0.276 -12.802 1.00 88.69 103 SER A C 1
ATOM 801 O O . SER A 1 103 ? -2.239 0.133 -11.761 1.00 88.69 103 SER A O 1
ATOM 803 N N . GLY A 1 104 ? -1.805 -1.560 -13.165 1.00 91.19 104 GLY A N 1
ATOM 804 C CA . GLY A 1 104 ? -2.455 -2.596 -12.359 1.00 91.19 104 GLY A CA 1
ATOM 805 C C . GLY A 1 104 ? -1.779 -2.810 -11.002 1.00 91.19 104 GLY A C 1
ATOM 806 O O . GLY A 1 104 ? -2.459 -2.844 -9.979 1.00 91.19 104 GLY A O 1
ATOM 807 N N . GLN A 1 105 ? -0.444 -2.879 -10.975 1.00 91.69 105 GLN A N 1
ATOM 808 C CA . GLN A 1 105 ? 0.347 -2.951 -9.740 1.00 91.69 105 GLN A CA 1
ATOM 809 C C . GLN A 1 105 ? 0.093 -1.726 -8.847 1.00 91.69 105 GLN A C 1
ATOM 811 O O . GLN A 1 105 ? -0.281 -1.875 -7.687 1.00 91.69 105 GLN A O 1
ATOM 816 N N . GLY A 1 106 ? 0.207 -0.512 -9.400 1.00 93.06 106 GLY A N 1
ATOM 817 C CA . GLY A 1 106 ? -0.058 0.723 -8.654 1.00 93.06 106 GLY A CA 1
ATOM 818 C C . GLY A 1 106 ? -1.507 0.829 -8.165 1.00 93.06 106 GLY A C 1
ATOM 819 O O . GLY A 1 106 ? -1.754 1.245 -7.035 1.00 93.06 106 GLY A O 1
ATOM 820 N N . GLY A 1 107 ? -2.470 0.393 -8.978 1.00 95.25 107 GLY A N 1
ATOM 821 C CA . GLY A 1 107 ? -3.883 0.339 -8.609 1.00 95.25 107 GLY A CA 1
ATOM 822 C C . GLY A 1 107 ? -4.152 -0.627 -7.456 1.00 95.25 107 GLY A C 1
ATOM 823 O O . GLY A 1 107 ? -4.875 -0.277 -6.528 1.00 95.25 107 GLY A O 1
ATOM 824 N N . LEU A 1 108 ? -3.526 -1.808 -7.461 1.00 95.31 108 LEU A N 1
ATOM 825 C CA . LEU A 1 108 ? -3.616 -2.757 -6.350 1.00 95.31 108 LEU A CA 1
ATOM 826 C C . LEU A 1 108 ? -2.956 -2.210 -5.076 1.00 95.31 108 LEU A C 1
ATOM 828 O O . LEU A 1 108 ? -3.502 -2.401 -3.992 1.00 95.31 108 LEU A O 1
ATOM 832 N N . LEU A 1 109 ? -1.835 -1.489 -5.189 1.00 95.12 109 LEU A N 1
ATOM 833 C CA . LEU A 1 109 ? -1.191 -0.835 -4.046 1.00 95.12 109 LEU A CA 1
ATOM 834 C C . LEU A 1 109 ? -2.137 0.185 -3.387 1.00 95.12 109 LEU A C 1
ATOM 836 O O . LEU A 1 109 ? -2.323 0.175 -2.169 1.00 95.12 109 LEU A O 1
ATOM 840 N N . LEU A 1 110 ? -2.796 1.018 -4.200 1.00 96.31 110 LEU A N 1
ATOM 841 C CA . LEU A 1 110 ? -3.818 1.958 -3.733 1.00 96.31 110 LEU A CA 1
ATOM 842 C C . LEU A 1 110 ? -5.038 1.238 -3.151 1.00 96.31 110 LEU A C 1
ATOM 844 O O . LEU A 1 110 ? -5.570 1.669 -2.130 1.00 96.31 110 LEU A O 1
ATOM 848 N N . ALA A 1 111 ? -5.462 0.129 -3.759 1.00 96.62 111 ALA A N 1
ATOM 849 C CA . ALA A 1 111 ? -6.582 -0.666 -3.271 1.00 96.62 111 ALA A CA 1
ATOM 850 C C . ALA A 1 111 ? -6.299 -1.273 -1.890 1.00 96.62 111 ALA A C 1
ATOM 852 O O . ALA A 1 111 ? -7.201 -1.290 -1.057 1.00 96.62 111 ALA A O 1
ATOM 853 N N . ILE A 1 112 ? -5.067 -1.716 -1.608 1.00 96.25 112 ILE A N 1
ATOM 854 C CA . ILE A 1 112 ? -4.675 -2.204 -0.274 1.00 96.25 112 ILE A CA 1
ATOM 855 C C . ILE A 1 112 ? -4.859 -1.100 0.769 1.00 96.25 112 ILE A C 1
ATOM 857 O O . ILE A 1 112 ? -5.490 -1.332 1.799 1.00 96.25 112 ILE A O 1
ATOM 861 N N . ILE A 1 113 ? -4.363 0.111 0.497 1.00 95.62 113 ILE A N 1
ATOM 862 C CA . ILE A 1 113 ? -4.490 1.239 1.430 1.00 95.62 113 ILE A CA 1
ATOM 863 C C . ILE A 1 113 ? -5.938 1.709 1.566 1.00 95.62 113 ILE A C 1
ATOM 865 O O . ILE A 1 113 ? -6.389 1.969 2.679 1.00 95.62 113 ILE A O 1
ATOM 869 N N . GLY A 1 114 ? -6.693 1.763 0.469 1.00 95.00 114 GLY A N 1
ATOM 870 C CA . GLY A 1 114 ? -8.123 2.068 0.501 1.00 95.00 114 GLY A CA 1
ATOM 871 C C . GLY A 1 114 ? -8.916 1.025 1.292 1.00 95.00 114 GLY A C 1
ATOM 872 O O . GLY A 1 114 ? -9.739 1.376 2.133 1.00 95.00 114 GLY A O 1
ATOM 873 N N . GLY A 1 115 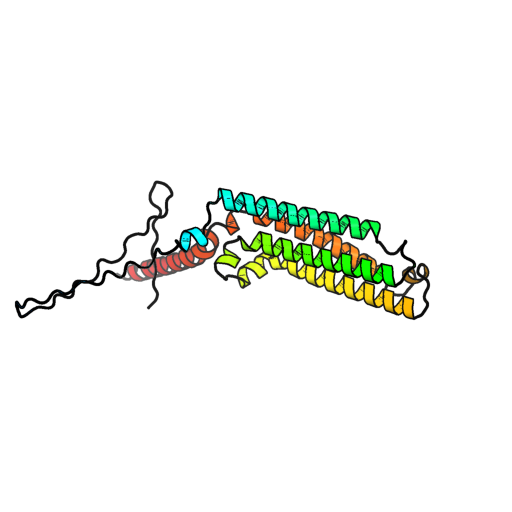? -8.622 -0.261 1.095 1.00 93.31 115 GLY A N 1
ATOM 874 C CA . GLY A 1 115 ? -9.216 -1.361 1.853 1.00 93.31 115 GLY A CA 1
ATOM 875 C C . GLY A 1 115 ? -8.868 -1.291 3.339 1.00 93.31 115 GLY A C 1
ATOM 876 O O . GLY A 1 115 ? -9.744 -1.465 4.185 1.00 93.31 115 GLY A O 1
ATOM 877 N N . PHE A 1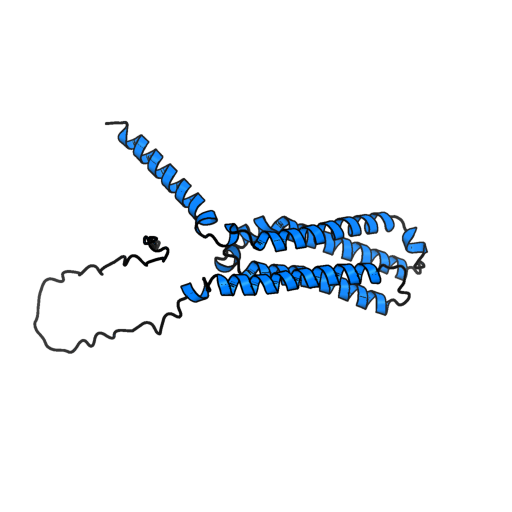 116 ? -7.616 -0.968 3.667 1.00 93.75 116 PHE A N 1
ATOM 878 C CA . PHE A 1 116 ? -7.181 -0.764 5.045 1.00 93.75 116 PHE A CA 1
ATOM 879 C C . PHE A 1 116 ? -7.890 0.430 5.696 1.00 93.75 116 PHE A C 1
ATOM 881 O O . PHE A 1 116 ? -8.388 0.326 6.817 1.00 93.75 116 PHE A O 1
ATOM 888 N N . PHE A 1 117 ? -8.021 1.545 4.976 1.00 92.12 117 PHE A N 1
ATOM 889 C CA . PHE A 1 117 ? -8.790 2.695 5.438 1.00 92.12 117 PHE A CA 1
ATOM 890 C C . PHE A 1 117 ? -10.245 2.304 5.731 1.00 92.12 117 PHE A C 1
ATOM 892 O O . PHE A 1 117 ? -10.746 2.576 6.820 1.00 92.12 117 PHE A O 1
ATOM 899 N N . VAL A 1 118 ? -10.898 1.567 4.827 1.00 91.00 118 VAL A N 1
ATOM 900 C CA . VAL A 1 118 ? -12.270 1.070 5.025 1.00 91.00 118 VAL A CA 1
ATOM 901 C C . VAL A 1 118 ? -12.369 0.151 6.249 1.00 91.00 118 VAL A C 1
ATOM 903 O O . VAL A 1 118 ? -13.291 0.318 7.049 1.00 91.00 118 VAL A O 1
ATOM 906 N N . LEU A 1 119 ? -11.406 -0.751 6.456 1.00 90.00 119 LEU A N 1
ATOM 907 C CA . LEU A 1 119 ? -11.324 -1.602 7.650 1.00 90.00 119 LEU A CA 1
ATOM 908 C C . LEU A 1 119 ? -11.231 -0.763 8.936 1.00 90.00 119 LEU A C 1
ATOM 910 O O . LEU A 1 119 ? -11.954 -0.997 9.904 1.00 90.00 119 LEU A O 1
ATOM 914 N N . THR A 1 120 ? -10.366 0.249 8.939 1.00 87.12 120 THR A N 1
ATOM 915 C CA . THR A 1 120 ? -10.150 1.104 10.113 1.00 87.12 120 THR A CA 1
ATOM 916 C C . THR A 1 120 ? -11.209 2.182 10.323 1.00 87.12 120 THR A C 1
ATOM 918 O O . THR A 1 120 ? -11.326 2.685 11.438 1.00 87.12 120 THR A O 1
ATOM 921 N N . SER A 1 121 ? -12.028 2.507 9.319 1.00 82.19 121 SER A N 1
ATOM 922 C CA . SER A 1 121 ? -13.124 3.488 9.441 1.00 82.19 121 SER A CA 1
ATOM 923 C C . SER A 1 121 ? -14.163 3.102 10.499 1.00 82.19 121 SER A C 1
ATOM 925 O O . SER A 1 121 ? -14.909 3.944 10.989 1.00 82.19 121 SER A O 1
ATOM 927 N N . GLN A 1 122 ? -14.184 1.825 10.895 1.00 73.56 122 GLN A N 1
ATOM 928 C CA . GLN A 1 122 ? -15.022 1.314 11.974 1.00 73.56 122 GLN A CA 1
ATOM 929 C C . GLN A 1 122 ? -14.470 1.622 13.378 1.00 73.56 122 GLN A C 1
ATOM 931 O O . GLN A 1 122 ? -15.211 1.482 14.345 1.00 73.56 122 GLN A O 1
ATOM 936 N N . THR A 1 123 ? -13.209 2.044 13.510 1.00 72.12 123 THR A N 1
ATOM 937 C CA . THR A 1 123 ? -12.579 2.368 14.804 1.00 72.12 123 THR A CA 1
ATOM 938 C C . THR A 1 123 ? -13.099 3.679 15.397 1.00 72.12 123 THR A C 1
ATOM 940 O O . THR A 1 123 ? -13.523 4.587 14.675 1.00 72.12 123 THR A O 1
ATOM 943 N N . LEU A 1 124 ? -13.013 3.808 16.727 1.00 66.62 124 LEU A N 1
ATOM 944 C CA . LEU A 1 124 ? -13.420 5.023 17.446 1.00 66.62 124 LEU A CA 1
ATOM 945 C C . LEU A 1 124 ? -12.660 6.269 16.988 1.00 66.62 124 LEU A C 1
ATOM 947 O O . LEU A 1 124 ? -13.228 7.356 16.991 1.00 66.62 124 LEU A O 1
ATOM 951 N N . TYR A 1 125 ? -11.400 6.128 16.564 1.00 69.31 125 TYR A N 1
ATOM 952 C CA . TYR A 1 125 ? -10.584 7.269 16.147 1.00 69.31 125 TYR A CA 1
ATOM 953 C C . TYR A 1 125 ? -11.183 8.011 14.956 1.00 69.31 125 TYR A C 1
ATOM 955 O O . TYR A 1 125 ? -11.203 9.235 14.963 1.00 69.31 125 TYR A O 1
ATOM 963 N N . ILE A 1 126 ? -11.711 7.294 13.964 1.00 72.31 126 ILE A N 1
ATOM 964 C CA . ILE A 1 126 ? -12.306 7.925 12.781 1.00 72.31 126 ILE A CA 1
ATOM 965 C C . ILE A 1 126 ? -13.728 8.403 13.087 1.00 72.31 126 ILE A C 1
ATOM 967 O O . ILE A 1 126 ? -14.076 9.531 12.741 1.00 72.31 126 ILE A O 1
ATOM 971 N N . ARG A 1 127 ? -14.526 7.600 13.805 1.00 69.38 127 ARG A N 1
ATOM 972 C CA . ARG A 1 127 ? -15.907 7.964 14.179 1.00 69.38 127 ARG A CA 1
ATOM 973 C C . ARG A 1 127 ? -15.980 9.218 15.055 1.00 69.38 127 ARG A C 1
ATOM 975 O O . ARG A 1 127 ? -16.922 9.988 14.929 1.00 69.38 127 ARG A O 1
ATOM 982 N N . LEU A 1 128 ? -14.978 9.439 15.907 1.00 70.12 128 LEU A N 1
ATOM 983 C CA . LEU A 1 128 ? -14.880 10.611 16.783 1.00 70.12 128 LEU A CA 1
ATOM 984 C C . LEU A 1 128 ? -14.047 11.757 16.183 1.00 70.12 128 LEU A C 1
ATOM 986 O O . LEU A 1 128 ? -13.739 12.718 16.882 1.00 70.12 128 LEU A O 1
ATOM 990 N N . GLY A 1 129 ? -13.644 11.662 14.909 1.00 72.75 129 GLY A N 1
ATOM 991 C CA . GLY A 1 129 ? -12.881 12.712 14.223 1.00 72.75 129 GLY A CA 1
ATOM 992 C C . GLY A 1 129 ? -11.432 12.890 14.701 1.00 72.75 129 GLY A C 1
ATOM 993 O O . GLY A 1 129 ? -10.792 13.885 14.371 1.00 72.75 129 GLY A O 1
ATOM 994 N N . GLY A 1 130 ? -10.882 11.932 15.449 1.00 76.50 130 GLY A N 1
ATOM 995 C CA . GLY A 1 130 ? -9.506 11.910 15.953 1.00 76.50 130 GLY A CA 1
ATOM 996 C C . GLY A 1 130 ? -8.472 11.466 14.913 1.00 76.50 130 GLY A C 1
ATOM 997 O O . GLY A 1 130 ? -7.687 10.549 15.173 1.00 76.50 130 GLY A O 1
ATOM 998 N N . TYR A 1 131 ? -8.457 12.108 13.741 1.00 80.25 131 TYR A N 1
ATOM 999 C CA . TYR A 1 131 ? -7.575 11.749 12.621 1.00 80.25 131 TYR A CA 1
ATOM 1000 C C . TYR A 1 131 ? -6.079 11.843 12.959 1.00 80.25 131 TYR A C 1
ATOM 1002 O O . TYR A 1 131 ? -5.295 11.024 12.482 1.00 80.25 131 TYR A O 1
ATOM 1010 N N . ASP A 1 132 ? -5.676 12.766 13.835 1.00 80.81 132 ASP A N 1
ATOM 1011 C CA . ASP A 1 132 ? -4.278 12.892 14.269 1.00 80.81 132 ASP A CA 1
ATOM 1012 C C . ASP A 1 132 ? -3.801 11.656 15.041 1.00 80.81 132 ASP A C 1
ATOM 1014 O O . ASP A 1 132 ? -2.684 11.170 14.851 1.00 80.81 132 ASP A O 1
ATOM 1018 N N . LEU A 1 133 ? -4.666 11.109 15.903 1.00 78.06 133 LEU A N 1
ATOM 1019 C CA . LEU A 1 133 ? -4.358 9.906 16.674 1.00 78.06 133 LEU A CA 1
ATOM 1020 C C . LEU A 1 133 ? -4.319 8.676 15.761 1.00 78.06 133 LEU A C 1
ATOM 1022 O O . LEU A 1 133 ? -3.435 7.833 15.893 1.00 78.06 133 LEU A O 1
ATOM 1026 N N . TYR A 1 134 ? -5.245 8.623 14.802 1.00 84.00 134 TYR A N 1
ATOM 1027 C CA . TYR A 1 134 ? -5.290 7.595 13.770 1.00 84.00 134 TYR A CA 1
ATOM 1028 C C . TYR A 1 134 ? -3.996 7.552 12.943 1.00 84.00 134 TYR A C 1
ATOM 1030 O O . TYR A 1 134 ? -3.365 6.499 12.830 1.00 84.00 134 TYR A O 1
ATOM 1038 N N . LEU A 1 135 ? -3.563 8.701 12.413 1.00 85.19 135 LEU A N 1
ATOM 1039 C CA . LEU A 1 135 ? -2.337 8.806 11.622 1.00 85.19 135 LEU A CA 1
ATOM 1040 C C . LEU A 1 135 ? -1.086 8.532 12.453 1.00 85.19 135 LEU A C 1
ATOM 1042 O O . LEU A 1 135 ? -0.112 8.016 11.920 1.00 85.19 135 LEU A O 1
ATOM 1046 N N . ARG A 1 136 ? -1.091 8.834 13.753 1.00 85.50 136 ARG A N 1
ATOM 1047 C CA . ARG A 1 136 ? 0.024 8.484 14.637 1.00 85.50 136 ARG A CA 1
ATOM 1048 C C . ARG A 1 136 ? 0.124 6.976 14.866 1.00 85.50 136 ARG A C 1
ATOM 1050 O O . ARG A 1 136 ? 1.227 6.439 14.875 1.00 85.50 136 ARG A O 1
ATOM 1057 N N . GLU A 1 137 ? -1.007 6.305 15.042 1.00 84.94 137 GLU A N 1
ATOM 1058 C CA . GLU A 1 137 ? -1.056 4.872 15.336 1.00 84.94 137 GLU A CA 1
ATOM 1059 C C . GLU A 1 137 ? -0.722 4.015 14.107 1.00 84.94 137 GLU A C 1
ATOM 1061 O O . GLU A 1 137 ? 0.047 3.059 14.199 1.00 84.94 137 GLU A O 1
ATOM 1066 N N . PHE A 1 138 ? -1.252 4.382 12.938 1.00 89.38 138 PHE A N 1
ATOM 1067 C CA . PHE A 1 138 ? -1.013 3.670 11.676 1.00 89.38 138 PHE A CA 1
ATOM 1068 C C . PHE A 1 138 ? 0.015 4.364 10.776 1.00 89.38 138 PHE A C 1
ATOM 1070 O O . PHE A 1 138 ? 0.190 3.988 9.617 1.00 89.38 138 PHE A O 1
ATOM 1077 N N . GLY A 1 139 ? 0.733 5.356 11.305 1.00 87.44 139 GLY A N 1
ATOM 1078 C CA . GLY A 1 139 ? 1.665 6.185 10.541 1.00 87.44 139 GLY A CA 1
ATOM 1079 C C . GLY A 1 139 ? 2.772 5.389 9.870 1.00 87.44 139 GLY A C 1
ATOM 1080 O O . GLY A 1 139 ? 3.156 5.711 8.752 1.00 87.44 139 GLY A O 1
ATOM 1081 N N . ALA A 1 140 ? 3.228 4.302 10.497 1.00 90.44 140 ALA A N 1
ATOM 1082 C CA . ALA A 1 140 ? 4.216 3.408 9.902 1.00 90.44 140 ALA A CA 1
ATOM 1083 C C . ALA A 1 140 ? 3.717 2.787 8.586 1.00 90.44 140 ALA A C 1
ATOM 1085 O O . ALA A 1 140 ? 4.454 2.776 7.606 1.00 90.44 140 ALA A O 1
ATOM 1086 N N . LEU A 1 141 ? 2.460 2.331 8.524 1.00 93.44 141 LEU A N 1
ATOM 1087 C CA . LEU A 1 141 ? 1.888 1.763 7.301 1.00 93.44 141 LEU A CA 1
ATOM 1088 C C . LEU A 1 141 ? 1.819 2.811 6.185 1.00 93.44 141 LEU A C 1
ATOM 1090 O O . LEU A 1 141 ? 2.234 2.541 5.060 1.00 93.44 141 LEU A O 1
ATOM 1094 N N . TYR A 1 142 ? 1.336 4.013 6.503 1.00 93.69 142 TYR A N 1
ATOM 1095 C CA . TYR A 1 142 ? 1.226 5.106 5.536 1.00 93.69 142 TYR A CA 1
ATOM 1096 C C . TYR A 1 142 ? 2.587 5.622 5.067 1.00 93.69 142 TYR A C 1
ATOM 1098 O O . TYR A 1 142 ? 2.764 5.880 3.879 1.00 93.69 142 TYR A O 1
ATOM 1106 N N . ALA A 1 143 ? 3.566 5.723 5.965 1.00 93.81 143 ALA A N 1
ATOM 1107 C CA . ALA A 1 143 ? 4.932 6.094 5.617 1.00 93.81 143 ALA A CA 1
ATOM 1108 C C . ALA A 1 143 ? 5.572 5.051 4.691 1.00 93.81 143 ALA A C 1
ATOM 1110 O O . ALA A 1 143 ? 6.178 5.418 3.687 1.00 93.81 143 ALA A O 1
ATOM 1111 N N . MET A 1 144 ? 5.383 3.759 4.982 1.00 94.50 144 MET A N 1
ATOM 1112 C CA . MET A 1 144 ? 5.878 2.671 4.134 1.00 94.50 144 MET A CA 1
ATOM 1113 C C . MET A 1 144 ? 5.181 2.648 2.775 1.00 94.50 144 MET A C 1
ATOM 1115 O O . MET A 1 144 ? 5.849 2.468 1.764 1.00 94.50 144 MET A O 1
ATOM 1119 N N . PHE A 1 145 ? 3.871 2.901 2.729 1.00 96.12 145 PHE A N 1
ATOM 1120 C CA . PHE A 1 145 ? 3.142 3.073 1.474 1.00 96.12 145 PHE A CA 1
ATOM 1121 C C . PHE A 1 145 ? 3.697 4.233 0.642 1.00 96.12 145 PHE A C 1
ATOM 1123 O O . PHE A 1 145 ? 3.946 4.060 -0.546 1.00 96.12 145 PHE A O 1
ATOM 1130 N N . LEU A 1 146 ? 3.900 5.408 1.245 1.00 96.56 146 LEU A N 1
ATOM 1131 C CA . LEU A 1 146 ? 4.425 6.574 0.533 1.00 96.56 146 LEU A CA 1
ATOM 1132 C C . LEU A 1 146 ? 5.840 6.319 0.013 1.00 96.56 146 LEU A C 1
ATOM 1134 O O . LEU A 1 146 ? 6.132 6.622 -1.143 1.00 96.56 146 LEU A O 1
ATOM 1138 N N . LEU A 1 147 ? 6.703 5.734 0.844 1.00 96.81 147 LEU A N 1
ATOM 1139 C CA . LEU A 1 147 ? 8.058 5.369 0.449 1.00 96.81 147 LEU A CA 1
ATOM 1140 C C . LEU A 1 147 ? 8.046 4.367 -0.711 1.00 96.81 147 LEU A C 1
ATOM 1142 O O . LEU A 1 147 ? 8.759 4.561 -1.694 1.00 96.81 147 LEU A O 1
ATOM 1146 N N . GLU A 1 148 ? 7.204 3.339 -0.625 1.00 95.75 148 GLU A N 1
ATOM 1147 C CA . GLU A 1 148 ? 7.032 2.342 -1.678 1.00 95.75 148 GLU A CA 1
ATOM 1148 C C . GLU A 1 148 ? 6.498 2.968 -2.969 1.00 95.75 148 GLU A C 1
ATOM 1150 O O . GLU A 1 148 ? 7.057 2.740 -4.035 1.00 95.75 148 GLU A O 1
ATOM 1155 N N . ALA A 1 149 ? 5.472 3.818 -2.895 1.00 95.56 149 ALA A N 1
ATOM 1156 C CA . ALA A 1 149 ? 4.908 4.496 -4.058 1.00 95.56 149 ALA A CA 1
ATOM 1157 C C . ALA A 1 149 ? 5.947 5.381 -4.770 1.00 95.56 149 ALA A C 1
ATOM 1159 O O . ALA A 1 149 ? 6.009 5.401 -6.002 1.00 95.56 149 ALA A O 1
ATOM 1160 N N . LEU A 1 150 ? 6.795 6.078 -4.005 1.00 96.62 150 LEU A N 1
ATOM 1161 C CA . LEU A 1 150 ? 7.884 6.891 -4.544 1.00 96.62 150 LEU A CA 1
ATOM 1162 C C . LEU A 1 150 ? 8.978 6.032 -5.186 1.00 96.62 150 LEU A C 1
ATOM 1164 O O . LEU A 1 150 ? 9.395 6.330 -6.305 1.00 96.62 150 LEU A O 1
ATOM 1168 N N . LEU A 1 151 ? 9.423 4.961 -4.521 1.00 95.69 151 LEU A N 1
ATOM 1169 C CA . LEU A 1 151 ? 10.421 4.031 -5.065 1.00 95.69 151 LEU A CA 1
ATOM 1170 C C . LEU A 1 151 ? 9.909 3.323 -6.318 1.00 95.69 151 LEU A C 1
ATOM 1172 O O . LEU A 1 151 ? 10.633 3.206 -7.307 1.00 95.69 151 LEU A O 1
ATOM 1176 N N . TYR A 1 152 ? 8.645 2.910 -6.302 1.00 93.25 152 TYR A N 1
ATOM 1177 C CA . TYR A 1 152 ? 7.954 2.331 -7.438 1.00 93.25 152 TYR A CA 1
ATOM 1178 C C . TYR A 1 152 ? 7.963 3.294 -8.626 1.00 93.25 152 TYR A C 1
ATOM 1180 O O . TYR A 1 152 ? 8.454 2.947 -9.702 1.00 93.25 152 TYR A O 1
ATOM 1188 N N . LEU A 1 153 ? 7.496 4.530 -8.427 1.00 92.62 153 LEU A N 1
ATOM 1189 C CA . LEU A 1 153 ? 7.463 5.542 -9.478 1.00 92.62 153 LEU A CA 1
ATOM 1190 C C . LEU A 1 153 ? 8.872 5.850 -10.004 1.00 92.62 153 LEU A C 1
ATOM 1192 O O . LEU A 1 153 ? 9.083 5.840 -11.216 1.00 92.62 153 LEU A O 1
ATOM 1196 N N . ALA A 1 154 ? 9.843 6.056 -9.111 1.00 93.25 154 ALA A N 1
ATOM 1197 C CA . ALA A 1 154 ? 11.232 6.322 -9.471 1.00 93.25 154 ALA A CA 1
ATOM 1198 C C . ALA A 1 154 ? 11.822 5.189 -10.323 1.00 93.25 154 ALA A C 1
ATOM 1200 O O . ALA A 1 154 ? 12.376 5.447 -11.392 1.00 93.25 154 ALA A O 1
ATOM 1201 N N . MET A 1 155 ? 11.643 3.932 -9.905 1.00 91.25 155 MET A N 1
ATOM 1202 C CA . MET A 1 155 ? 12.140 2.765 -10.631 1.00 91.25 155 MET A CA 1
ATOM 1203 C C . MET A 1 155 ? 11.483 2.624 -12.008 1.00 91.25 155 MET A C 1
ATOM 1205 O O . MET A 1 155 ? 12.178 2.388 -12.997 1.00 91.25 155 MET A O 1
ATOM 1209 N N . LYS A 1 156 ? 10.154 2.775 -12.104 1.00 88.25 156 LYS A N 1
ATOM 1210 C CA . LYS A 1 156 ? 9.432 2.628 -13.379 1.00 88.25 156 LYS A CA 1
ATOM 1211 C C . LYS A 1 156 ? 9.722 3.774 -14.344 1.00 88.25 156 LYS A C 1
ATOM 1213 O O . LYS A 1 156 ? 9.917 3.509 -15.529 1.00 88.25 156 LYS A O 1
ATOM 1218 N N . ILE A 1 157 ? 9.803 5.018 -13.865 1.00 87.88 157 ILE A N 1
ATOM 1219 C CA . ILE A 1 157 ? 10.214 6.167 -14.687 1.00 87.88 157 ILE A CA 1
ATOM 1220 C C . ILE A 1 157 ? 11.641 5.955 -15.187 1.00 87.88 157 ILE A C 1
ATOM 1222 O O . ILE A 1 157 ? 11.884 6.080 -16.386 1.00 87.88 157 ILE A O 1
ATOM 1226 N N . TYR A 1 158 ? 12.568 5.577 -14.305 1.00 89.31 158 TYR A N 1
ATOM 1227 C CA . TYR A 1 158 ? 13.959 5.351 -14.684 1.00 89.31 158 TYR A CA 1
ATOM 1228 C C . TYR A 1 158 ? 14.093 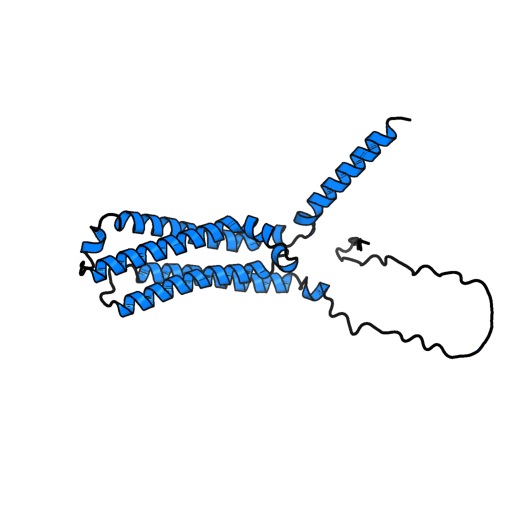4.239 -15.734 1.00 89.31 158 TYR A C 1
ATOM 1230 O O . TYR A 1 158 ? 14.705 4.456 -16.781 1.00 89.31 158 TYR A O 1
ATOM 1238 N N . ALA A 1 159 ? 13.423 3.098 -15.525 1.00 85.44 159 ALA A N 1
ATOM 1239 C CA . ALA A 1 159 ? 13.363 2.013 -16.504 1.00 85.44 159 ALA A CA 1
ATOM 1240 C C . ALA A 1 159 ? 12.818 2.494 -17.857 1.00 85.44 159 ALA A C 1
ATOM 1242 O O . ALA A 1 159 ? 13.407 2.238 -18.904 1.00 85.44 159 ALA A O 1
ATOM 1243 N N . THR A 1 160 ? 11.710 3.235 -17.830 1.00 83.31 160 THR A N 1
ATOM 1244 C CA . THR A 1 160 ? 11.044 3.759 -19.026 1.00 83.31 160 THR A CA 1
ATOM 1245 C C . THR A 1 160 ? 11.964 4.702 -19.803 1.00 83.31 160 THR A C 1
ATOM 1247 O O . THR A 1 160 ? 12.094 4.566 -21.017 1.00 83.31 160 THR A O 1
ATOM 1250 N N . VAL A 1 161 ? 12.665 5.617 -19.124 1.00 87.00 161 VAL A N 1
ATOM 1251 C CA . VAL A 1 161 ? 13.630 6.536 -19.753 1.00 87.00 161 VAL A CA 1
ATOM 1252 C C . VAL A 1 161 ? 14.776 5.773 -20.423 1.00 87.00 161 VAL A C 1
ATOM 1254 O O . VAL A 1 161 ? 15.152 6.106 -21.547 1.00 87.00 161 VAL A O 1
ATOM 1257 N N . LEU A 1 162 ? 15.319 4.738 -19.774 1.00 86.56 162 LEU A N 1
ATOM 1258 C CA . LEU A 1 162 ? 16.378 3.905 -20.353 1.00 86.56 162 LEU A CA 1
ATOM 1259 C C . LEU A 1 162 ? 15.895 3.137 -21.593 1.00 86.56 162 LEU A C 1
ATOM 1261 O O . LEU A 1 162 ? 16.595 3.096 -22.606 1.00 86.56 162 LEU A O 1
ATOM 1265 N N . LEU A 1 163 ? 14.670 2.610 -21.559 1.00 83.06 163 LEU A N 1
ATOM 1266 C CA . LEU A 1 163 ? 14.046 1.951 -22.709 1.00 83.06 163 LEU A CA 1
ATOM 1267 C C . LEU A 1 163 ? 13.811 2.923 -23.874 1.00 83.06 163 LEU A C 1
ATOM 1269 O O . LEU A 1 163 ? 14.102 2.585 -25.021 1.00 83.06 163 LEU A O 1
ATOM 1273 N N . TYR A 1 164 ? 13.375 4.158 -23.601 1.00 83.94 164 TYR A N 1
ATOM 1274 C CA . TYR A 1 164 ? 13.259 5.207 -24.626 1.00 83.94 164 TYR A CA 1
ATOM 1275 C C . TYR A 1 164 ? 14.609 5.575 -25.252 1.00 83.94 164 TYR A C 1
ATOM 1277 O O . TYR A 1 164 ? 14.671 5.915 -26.433 1.00 83.94 164 TYR A O 1
ATOM 1285 N N . ARG A 1 165 ? 15.708 5.440 -24.501 1.00 87.06 165 ARG A N 1
ATOM 1286 C CA . ARG A 1 165 ? 17.083 5.570 -25.013 1.00 87.06 165 ARG A CA 1
ATOM 1287 C C . ARG A 1 165 ? 17.567 4.340 -25.792 1.00 87.06 165 ARG A C 1
ATOM 1289 O O . ARG A 1 165 ? 18.753 4.243 -26.089 1.00 87.06 165 ARG A O 1
ATOM 1296 N N . ARG A 1 166 ? 16.660 3.428 -26.164 1.00 83.38 166 ARG A N 1
ATOM 1297 C CA . ARG A 1 166 ? 16.926 2.191 -26.917 1.00 83.38 166 ARG A CA 1
ATOM 1298 C C . ARG A 1 166 ? 17.826 1.191 -26.184 1.00 83.38 166 ARG A C 1
ATOM 1300 O O . ARG A 1 166 ? 18.436 0.338 -26.826 1.00 83.38 166 ARG A O 1
ATOM 1307 N N . MET A 1 167 ? 17.900 1.263 -24.855 1.00 83.81 167 MET A N 1
ATOM 1308 C CA . MET A 1 167 ? 18.542 0.214 -24.066 1.00 83.81 167 MET A CA 1
ATOM 1309 C C . MET A 1 167 ? 17.704 -1.067 -24.148 1.00 83.81 167 MET A C 1
ATOM 1311 O O . MET A 1 167 ? 16.477 -1.021 -24.060 1.00 83.81 167 MET A O 1
ATOM 1315 N N . SER A 1 168 ? 18.354 -2.214 -24.352 1.00 82.81 168 SER A N 1
ATOM 1316 C CA . SER A 1 168 ? 17.651 -3.498 -24.373 1.00 82.81 168 SER A CA 1
ATOM 1317 C C . SER A 1 168 ? 17.195 -3.898 -22.965 1.00 82.81 168 SER A C 1
ATOM 1319 O O . SER A 1 168 ? 17.792 -3.495 -21.968 1.00 82.81 168 SER A O 1
ATOM 1321 N N . TYR A 1 169 ? 16.163 -4.739 -22.879 1.00 77.44 169 TYR A N 1
ATOM 1322 C CA . TYR A 1 169 ? 15.627 -5.221 -21.599 1.00 77.44 169 TYR A CA 1
ATOM 1323 C C . TYR A 1 169 ? 16.649 -5.952 -20.728 1.00 77.44 169 TYR A C 1
ATOM 1325 O O . TYR A 1 169 ? 16.580 -5.875 -19.508 1.00 77.44 169 TYR A O 1
ATOM 1333 N N . LEU A 1 170 ? 17.602 -6.646 -21.349 1.00 80.62 170 LEU A N 1
ATOM 1334 C CA . LEU A 1 170 ? 18.667 -7.331 -20.621 1.00 80.62 170 LEU A CA 1
ATOM 1335 C C . LEU A 1 170 ? 19.705 -6.332 -20.092 1.00 80.62 170 LEU A C 1
ATOM 1337 O O . LEU A 1 170 ? 20.132 -6.457 -18.953 1.00 80.62 170 LEU A O 1
ATOM 1341 N N . ALA A 1 171 ? 20.024 -5.295 -20.872 1.00 85.19 171 ALA A N 1
ATOM 1342 C CA . ALA A 1 171 ? 21.005 -4.274 -20.501 1.00 85.19 171 ALA A CA 1
ATOM 1343 C C . ALA A 1 171 ? 20.524 -3.309 -19.399 1.00 85.19 171 ALA A C 1
ATOM 1345 O O . ALA A 1 171 ? 21.330 -2.573 -18.836 1.00 85.19 171 ALA A O 1
ATOM 1346 N N . LEU A 1 172 ? 19.225 -3.304 -19.072 1.00 84.50 172 LEU A N 1
ATOM 1347 C CA . LEU A 1 172 ? 18.672 -2.534 -17.951 1.00 84.50 172 LEU A CA 1
ATOM 1348 C C . LEU A 1 172 ? 19.313 -2.918 -16.614 1.00 84.50 172 LEU A C 1
ATOM 1350 O O . LEU A 1 172 ? 19.556 -2.045 -15.787 1.00 84.50 172 LEU A O 1
ATOM 1354 N N . TRP A 1 173 ? 19.611 -4.203 -16.416 1.00 87.12 173 TRP A N 1
ATOM 1355 C CA . TRP A 1 173 ? 20.231 -4.708 -15.187 1.00 87.12 173 TRP A CA 1
ATOM 1356 C C . TRP A 1 173 ? 21.649 -4.179 -14.975 1.00 87.12 173 TRP A C 1
ATOM 1358 O O . TRP A 1 173 ? 22.068 -3.955 -13.838 1.00 87.12 173 TRP A O 1
ATOM 1368 N N . ASP A 1 174 ? 22.346 -3.902 -16.073 1.00 88.44 174 ASP A N 1
ATOM 1369 C CA . ASP A 1 174 ? 23.702 -3.361 -16.067 1.00 88.44 174 ASP A CA 1
ATOM 1370 C C . ASP A 1 174 ? 23.715 -1.825 -16.004 1.00 88.44 174 ASP A C 1
ATOM 1372 O O . ASP A 1 174 ? 24.774 -1.208 -15.865 1.00 88.44 174 ASP A O 1
ATOM 1376 N N . ALA A 1 175 ? 22.548 -1.176 -16.097 1.00 88.50 175 ALA A N 1
ATOM 1377 C CA . ALA A 1 175 ? 22.458 0.272 -16.032 1.00 88.50 175 ALA A CA 1
ATOM 1378 C C . ALA A 1 175 ? 22.831 0.783 -14.626 1.00 88.50 175 ALA A C 1
ATOM 1380 O O . ALA A 1 175 ? 22.372 0.242 -13.609 1.00 88.50 175 ALA A O 1
ATOM 1381 N N . PRO A 1 176 ? 23.635 1.858 -14.538 1.00 91.25 176 PRO A N 1
ATOM 1382 C CA . PRO A 1 176 ? 24.154 2.344 -13.268 1.00 91.25 176 PRO A CA 1
ATOM 1383 C C . PRO A 1 176 ? 23.012 2.774 -12.346 1.00 91.25 176 PRO A C 1
ATOM 1385 O O . PRO A 1 176 ? 22.233 3.664 -12.668 1.00 91.25 176 PRO A O 1
ATOM 1388 N N . GLY A 1 177 ? 22.923 2.146 -11.175 1.00 89.12 177 GLY A N 1
ATOM 1389 C CA . GLY A 1 177 ? 21.906 2.466 -10.174 1.00 89.12 177 GLY A CA 1
ATOM 1390 C C . GLY A 1 177 ? 20.556 1.762 -10.360 1.00 89.12 177 GLY A C 1
ATOM 1391 O O . GLY A 1 177 ? 19.749 1.811 -9.435 1.00 89.12 177 GLY A O 1
ATOM 1392 N N . TYR A 1 178 ? 20.308 1.053 -11.471 1.00 90.31 178 TYR A N 1
ATOM 1393 C CA . TYR A 1 178 ? 19.037 0.341 -11.675 1.00 90.31 178 TYR A CA 1
ATOM 1394 C C . TYR A 1 178 ? 18.860 -0.813 -10.683 1.00 90.31 178 TYR A C 1
ATOM 1396 O O . TYR A 1 178 ? 17.890 -0.847 -9.929 1.00 90.31 178 TYR A O 1
ATOM 1404 N N . THR A 1 179 ? 19.831 -1.724 -10.636 1.00 90.44 179 THR A N 1
ATOM 1405 C CA . THR A 1 179 ? 19.816 -2.890 -9.744 1.00 90.44 179 THR A CA 1
ATOM 1406 C C . THR A 1 179 ? 19.686 -2.525 -8.259 1.00 90.44 179 THR A C 1
ATOM 1408 O O . THR A 1 179 ? 18.787 -3.060 -7.612 1.00 90.44 179 THR A O 1
ATOM 1411 N N . PRO A 1 180 ? 20.483 -1.601 -7.680 1.00 93.38 180 PRO A N 1
ATOM 1412 C CA . PRO A 1 180 ? 20.301 -1.230 -6.275 1.00 93.38 180 PRO A CA 1
ATOM 1413 C C . PRO A 1 180 ? 18.954 -0.541 -6.007 1.00 93.38 180 PRO A C 1
ATOM 1415 O O . PRO A 1 180 ? 18.360 -0.781 -4.955 1.00 93.38 180 PRO A O 1
ATOM 1418 N N . LEU A 1 181 ? 18.436 0.263 -6.945 1.00 93.38 181 LEU A N 1
ATOM 1419 C CA . LEU A 1 181 ? 17.105 0.869 -6.823 1.00 93.38 181 LEU A CA 1
ATOM 1420 C C . LEU A 1 181 ? 16.007 -0.202 -6.823 1.00 93.38 181 LEU A C 1
ATOM 1422 O O . LEU A 1 181 ? 15.112 -0.155 -5.982 1.00 93.38 181 LEU A O 1
ATOM 1426 N N . TRP A 1 182 ? 16.110 -1.190 -7.715 1.00 91.94 182 TRP A N 1
ATOM 1427 C CA . TRP A 1 182 ? 15.198 -2.331 -7.773 1.00 91.94 182 TRP A CA 1
ATOM 1428 C C . TRP A 1 182 ? 15.240 -3.149 -6.480 1.00 91.94 182 TRP A C 1
ATOM 1430 O O . TRP A 1 182 ? 14.197 -3.393 -5.883 1.00 91.94 182 TRP A O 1
ATOM 1440 N N . VAL A 1 183 ? 16.432 -3.501 -5.982 1.00 92.44 183 VAL A N 1
ATOM 1441 C CA . VAL A 1 183 ? 16.577 -4.256 -4.724 1.00 92.44 183 VAL A CA 1
ATOM 1442 C C . VAL A 1 183 ? 15.973 -3.480 -3.554 1.00 92.44 183 VAL A C 1
ATOM 1444 O O . VAL A 1 183 ? 15.207 -4.042 -2.774 1.00 92.44 183 VAL A O 1
ATOM 1447 N N . THR A 1 184 ? 16.267 -2.181 -3.454 1.00 95.69 184 THR A N 1
ATOM 1448 C CA . THR A 1 184 ? 15.721 -1.312 -2.399 1.00 95.69 184 THR A CA 1
ATOM 1449 C C . THR A 1 184 ? 14.196 -1.278 -2.455 1.00 95.69 184 THR A C 1
ATOM 1451 O O . THR A 1 184 ? 13.543 -1.476 -1.433 1.00 95.69 184 THR A O 1
ATOM 1454 N N . GLN A 1 185 ? 13.622 -1.103 -3.649 1.00 94.81 185 GLN A N 1
ATOM 1455 C CA . GLN A 1 185 ? 12.176 -1.134 -3.850 1.00 94.81 185 GLN A CA 1
ATOM 1456 C C . GLN A 1 185 ? 11.580 -2.488 -3.441 1.00 94.81 185 GLN A C 1
ATOM 1458 O O . GLN A 1 185 ? 10.572 -2.522 -2.749 1.00 94.81 185 GLN A O 1
ATOM 1463 N N . ARG A 1 186 ? 12.216 -3.619 -3.772 1.00 93.62 186 ARG A N 1
ATOM 1464 C CA . ARG A 1 186 ? 11.728 -4.947 -3.361 1.00 93.62 186 ARG A CA 1
ATOM 1465 C C . ARG A 1 186 ? 11.757 -5.161 -1.854 1.00 93.62 186 ARG A C 1
ATOM 1467 O O . ARG A 1 186 ? 10.804 -5.713 -1.308 1.00 93.62 186 ARG A O 1
ATOM 1474 N N . VAL A 1 187 ? 12.808 -4.707 -1.178 1.00 95.94 187 VAL A N 1
ATOM 1475 C CA . VAL A 1 187 ? 12.896 -4.786 0.286 1.00 95.94 187 VAL A CA 1
ATOM 1476 C C . VAL A 1 187 ? 11.792 -3.950 0.932 1.00 95.94 187 VAL A C 1
ATOM 1478 O O . VAL A 1 187 ? 11.074 -4.453 1.796 1.00 95.94 187 VAL A O 1
ATOM 1481 N N . VAL A 1 188 ? 11.608 -2.704 0.488 1.00 96.69 188 VAL A N 1
ATOM 1482 C CA . VAL A 1 188 ? 10.554 -1.824 1.015 1.00 96.69 188 VAL A CA 1
ATOM 1483 C C . VAL A 1 188 ? 9.165 -2.389 0.731 1.00 96.69 188 VAL A C 1
ATOM 1485 O O . VAL A 1 188 ? 8.334 -2.396 1.636 1.00 96.69 188 VAL A O 1
ATOM 1488 N N . LEU A 1 189 ? 8.930 -2.954 -0.453 1.00 95.38 189 LEU A N 1
ATOM 1489 C CA . LEU A 1 189 ? 7.665 -3.589 -0.809 1.00 95.38 189 LEU A CA 1
ATOM 1490 C C . LEU A 1 189 ? 7.321 -4.769 0.112 1.00 95.38 189 LEU A C 1
ATOM 1492 O O . LEU A 1 189 ? 6.184 -4.889 0.570 1.00 95.38 189 LEU A O 1
ATOM 1496 N N . VAL A 1 190 ? 8.296 -5.629 0.422 1.00 95.81 190 VAL A N 1
ATOM 1497 C CA . VAL A 1 190 ? 8.096 -6.747 1.360 1.00 95.81 190 VAL A CA 1
ATOM 1498 C C . VAL A 1 190 ? 7.783 -6.232 2.762 1.00 95.81 190 VAL A C 1
ATOM 1500 O O . VAL A 1 190 ? 6.862 -6.728 3.414 1.00 95.81 190 VAL A O 1
ATOM 1503 N N . LEU A 1 191 ? 8.506 -5.209 3.220 1.00 96.25 191 LEU A N 1
ATOM 1504 C CA . LEU A 1 191 ? 8.238 -4.581 4.510 1.00 96.25 191 LEU A CA 1
ATOM 1505 C C . LEU A 1 191 ? 6.861 -3.902 4.539 1.00 96.25 191 LEU A C 1
ATOM 1507 O O . LEU A 1 191 ? 6.178 -3.961 5.559 1.00 96.25 191 LEU A O 1
ATOM 1511 N N . PHE A 1 192 ? 6.422 -3.308 3.428 1.00 96.56 192 PHE A N 1
ATOM 1512 C CA . PHE A 1 192 ? 5.079 -2.759 3.277 1.00 96.56 192 PHE A CA 1
ATOM 1513 C C . PHE A 1 192 ? 4.011 -3.852 3.395 1.00 96.56 192 PHE A C 1
ATOM 1515 O O . PHE A 1 192 ? 3.058 -3.675 4.150 1.00 96.56 192 PHE A O 1
ATOM 1522 N N . TRP A 1 193 ? 4.169 -5.000 2.728 1.00 95.94 193 TRP A N 1
ATOM 1523 C CA . TRP A 1 193 ? 3.229 -6.120 2.873 1.00 95.94 193 TRP A CA 1
ATOM 1524 C C . TRP A 1 193 ? 3.163 -6.633 4.311 1.00 95.94 193 TRP A C 1
ATOM 1526 O O . TRP A 1 193 ? 2.071 -6.846 4.840 1.00 95.94 193 TRP A O 1
ATOM 1536 N N . ALA A 1 194 ? 4.316 -6.784 4.966 1.00 95.38 194 ALA A N 1
ATOM 1537 C CA . ALA A 1 194 ? 4.376 -7.181 6.367 1.00 95.38 194 ALA A CA 1
ATOM 1538 C C . ALA A 1 194 ? 3.670 -6.158 7.272 1.00 95.38 194 ALA A C 1
ATOM 1540 O O . ALA A 1 194 ? 2.866 -6.544 8.121 1.00 95.38 194 ALA A O 1
ATOM 1541 N N . ALA A 1 195 ? 3.909 -4.861 7.053 1.00 94.00 195 ALA A N 1
ATOM 1542 C CA . ALA A 1 195 ? 3.239 -3.785 7.775 1.00 94.00 195 ALA A CA 1
ATOM 1543 C C . ALA A 1 195 ? 1.724 -3.793 7.531 1.00 94.00 195 ALA A C 1
ATOM 1545 O O . ALA A 1 195 ? 0.965 -3.666 8.485 1.00 94.00 195 ALA A O 1
ATOM 1546 N N . ALA A 1 196 ? 1.267 -4.004 6.294 1.00 94.19 196 ALA A N 1
ATOM 1547 C CA . ALA A 1 196 ? -0.153 -4.054 5.953 1.00 94.19 196 ALA A CA 1
ATOM 1548 C C . ALA A 1 196 ? -0.870 -5.207 6.669 1.00 94.19 196 ALA A C 1
ATOM 1550 O O . ALA A 1 196 ? -1.920 -4.996 7.276 1.00 94.19 196 ALA A O 1
ATOM 1551 N N . ILE A 1 197 ? -0.280 -6.407 6.662 1.00 93.94 197 ILE A N 1
ATOM 1552 C CA . ILE A 1 197 ? -0.828 -7.579 7.358 1.00 93.94 197 ILE A CA 1
ATOM 1553 C C . ILE A 1 197 ? -0.820 -7.356 8.873 1.00 93.94 197 ILE A C 1
ATOM 1555 O O . ILE A 1 197 ? -1.837 -7.572 9.533 1.00 93.94 197 ILE A O 1
ATOM 1559 N N . TYR A 1 198 ? 0.303 -6.890 9.427 1.00 93.50 198 TYR A N 1
ATOM 1560 C CA . TYR A 1 198 ? 0.426 -6.604 10.854 1.00 93.50 198 TYR A CA 1
ATOM 1561 C C . TYR A 1 198 ? -0.600 -5.564 11.308 1.00 93.50 198 TYR A C 1
ATOM 1563 O O . TYR A 1 198 ? -1.321 -5.790 12.278 1.00 93.50 198 TYR A O 1
ATOM 1571 N N . SER A 1 199 ? -0.715 -4.446 10.589 1.00 91.25 199 SER A N 1
ATOM 1572 C CA . SER A 1 199 ? -1.693 -3.408 10.889 1.00 91.25 199 SER A CA 1
ATOM 1573 C C . SER A 1 199 ? -3.116 -3.942 10.768 1.00 91.25 199 SER A C 1
ATOM 1575 O O . SER A 1 199 ? -3.906 -3.690 11.670 1.00 91.25 199 SER A O 1
ATOM 1577 N N . ALA A 1 200 ? -3.446 -4.722 9.733 1.00 91.06 200 ALA A N 1
ATOM 1578 C CA . ALA A 1 200 ? -4.778 -5.309 9.566 1.00 91.06 200 ALA A CA 1
ATOM 1579 C C . ALA A 1 200 ? -5.160 -6.253 10.721 1.00 91.06 200 ALA A C 1
ATOM 1581 O O . ALA A 1 200 ? -6.303 -6.233 11.173 1.00 91.06 200 ALA A O 1
ATOM 1582 N N . LEU A 1 201 ? -4.205 -7.031 11.242 1.00 90.38 201 LEU A N 1
ATOM 1583 C CA . LEU A 1 201 ? -4.395 -7.851 12.444 1.00 90.38 201 LEU A CA 1
ATOM 1584 C C . LEU A 1 201 ? -4.538 -6.991 13.704 1.00 90.38 201 LEU A C 1
ATOM 1586 O O . LEU A 1 201 ? -5.393 -7.260 14.548 1.00 90.38 201 LEU A O 1
ATOM 1590 N N . ALA A 1 202 ? -3.728 -5.937 13.825 1.00 87.00 202 ALA A N 1
ATOM 1591 C CA . ALA A 1 202 ? -3.738 -5.055 14.983 1.00 87.00 202 ALA A CA 1
ATOM 1592 C C . ALA A 1 202 ? -5.095 -4.366 15.173 1.00 87.00 202 ALA A C 1
ATOM 1594 O O . ALA A 1 202 ? -5.478 -4.138 16.318 1.00 87.00 202 ALA A O 1
ATOM 1595 N N . VAL A 1 203 ? -5.843 -4.086 14.094 1.00 84.88 203 VAL A N 1
ATOM 1596 C CA . VAL A 1 203 ? -7.171 -3.441 14.148 1.00 84.88 203 VAL A CA 1
ATOM 1597 C C . VAL A 1 203 ? -8.162 -4.181 15.057 1.00 84.88 203 VAL A C 1
ATOM 1599 O O . VAL A 1 203 ? -9.046 -3.541 15.611 1.00 84.88 203 VAL A O 1
ATOM 1602 N N . PHE A 1 204 ? -8.008 -5.488 15.288 1.00 82.94 204 PHE A N 1
ATOM 1603 C CA . PHE A 1 204 ? -8.871 -6.242 16.210 1.00 82.94 204 PHE A CA 1
ATOM 1604 C C . PHE A 1 204 ? -8.522 -6.064 17.695 1.00 82.94 204 PHE A C 1
ATOM 1606 O O . PHE A 1 204 ? -9.170 -6.655 18.558 1.00 82.94 204 PHE A O 1
ATOM 1613 N N . ASN A 1 205 ? -7.511 -5.261 18.025 1.00 78.94 205 ASN A N 1
ATOM 1614 C CA . ASN A 1 205 ? -7.171 -4.965 19.408 1.00 78.94 205 ASN A CA 1
ATOM 1615 C C . ASN A 1 205 ? -8.277 -4.127 20.070 1.00 78.94 205 ASN A C 1
ATOM 1617 O O . ASN A 1 205 ? -8.666 -3.072 19.567 1.00 78.94 205 ASN A O 1
ATOM 1621 N N . VAL A 1 206 ? -8.727 -4.578 21.244 1.00 67.25 206 VAL A N 1
ATOM 1622 C CA . VAL A 1 206 ? -9.777 -3.946 22.063 1.00 67.25 206 VAL A CA 1
ATOM 1623 C C . VAL A 1 206 ? -9.511 -2.455 22.300 1.00 67.25 206 VAL A C 1
ATOM 1625 O O . VAL A 1 206 ? -10.450 -1.666 22.353 1.00 67.25 206 VAL A O 1
ATOM 1628 N N . ARG A 1 207 ? -8.237 -2.037 22.341 1.00 66.94 207 ARG A N 1
ATOM 1629 C CA . ARG A 1 207 ? -7.833 -0.635 22.539 1.00 66.94 207 ARG A CA 1
ATOM 1630 C C . ARG A 1 207 ? -8.414 0.364 21.534 1.00 66.94 207 ARG A C 1
ATOM 1632 O O . ARG A 1 207 ? -8.434 1.554 21.820 1.00 66.94 207 ARG A O 1
ATOM 1639 N N . TYR A 1 208 ? -8.849 -0.100 20.363 1.00 66.25 208 TYR A N 1
ATOM 1640 C CA . TYR A 1 208 ? -9.423 0.742 19.309 1.00 66.25 208 TYR A CA 1
ATOM 1641 C C . TYR A 1 208 ? -10.947 0.900 19.401 1.00 66.25 208 TYR A C 1
ATOM 1643 O O . TYR A 1 208 ? -11.533 1.678 18.641 1.00 66.25 208 TYR A O 1
ATOM 1651 N N . PHE A 1 209 ? -11.572 0.175 20.334 1.00 63.09 209 PHE A N 1
ATOM 1652 C CA . PHE A 1 209 ? -13.021 0.116 20.554 1.00 63.09 209 PHE A CA 1
ATOM 1653 C C . PHE A 1 209 ? -13.427 0.480 21.982 1.00 63.09 209 PHE A C 1
ATOM 1655 O O . PHE A 1 209 ? -14.615 0.611 22.256 1.00 63.09 209 PHE A O 1
ATOM 1662 N N . ASP A 1 210 ? -12.457 0.670 22.872 1.00 59.84 210 ASP A N 1
ATOM 1663 C CA . ASP A 1 210 ? -12.687 1.136 24.231 1.00 59.84 210 ASP A CA 1
ATOM 1664 C C . ASP A 1 210 ? -12.560 2.673 24.292 1.00 59.84 210 ASP A C 1
ATOM 1666 O O . ASP A 1 210 ? -11.460 3.201 24.087 1.00 59.84 210 ASP A O 1
ATOM 1670 N N . PRO A 1 211 ? -13.652 3.413 24.557 1.00 57.16 211 PRO A N 1
ATOM 1671 C CA . PRO A 1 211 ? -13.604 4.863 24.718 1.00 57.16 211 PRO A CA 1
ATOM 1672 C C . PRO A 1 211 ? -12.838 5.288 25.984 1.00 57.16 211 PRO A C 1
ATOM 1674 O O . PRO A 1 211 ? -12.256 6.374 26.021 1.00 57.16 211 PRO A O 1
ATOM 1677 N N . ASP A 1 212 ? -12.736 4.436 27.004 1.00 53.97 212 ASP A N 1
ATOM 1678 C CA . ASP A 1 212 ? -12.103 4.792 28.274 1.00 53.97 212 ASP A CA 1
ATOM 1679 C C . ASP A 1 212 ? -10.569 4.796 28.190 1.00 53.97 212 ASP A C 1
ATOM 1681 O O . ASP A 1 212 ? -9.893 5.416 29.015 1.00 53.97 212 ASP A O 1
ATOM 1685 N N . LEU A 1 213 ? -9.976 4.161 27.177 1.00 54.81 213 LEU A N 1
ATOM 1686 C CA . LEU A 1 213 ? -8.523 4.140 26.985 1.00 54.81 213 LEU A CA 1
ATOM 1687 C C . LEU A 1 213 ? -7.948 5.470 26.449 1.00 54.81 213 LEU A C 1
ATOM 1689 O O . LEU A 1 213 ? -7.00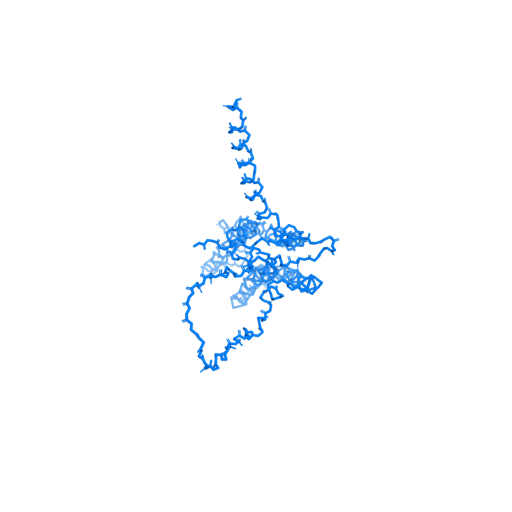3 5.981 27.060 1.00 54.81 213 LEU A O 1
ATOM 1693 N N . PRO A 1 214 ? -8.480 6.079 25.370 1.00 50.16 214 PRO A N 1
ATOM 1694 C CA . PRO A 1 214 ? -8.023 7.384 24.891 1.00 50.16 214 PRO A CA 1
ATOM 1695 C C . PRO A 1 214 ? -8.563 8.566 25.718 1.00 50.16 214 PRO A C 1
ATOM 1697 O O . PRO A 1 214 ? -7.828 9.532 25.930 1.00 50.16 214 PRO A O 1
ATOM 1700 N N . PHE A 1 215 ? -9.798 8.503 26.241 1.00 51.41 215 PHE A N 1
ATOM 1701 C CA . PHE A 1 215 ? -10.404 9.609 27.007 1.00 51.41 215 PHE A CA 1
ATOM 1702 C C . PHE A 1 215 ? -10.204 9.495 28.526 1.00 51.41 215 PHE A C 1
ATOM 1704 O O . PHE A 1 215 ? -10.134 10.512 29.225 1.00 51.41 215 PHE A O 1
ATOM 1711 N N . GLY A 1 216 ? -10.014 8.285 29.057 1.00 50.75 216 GLY A N 1
ATOM 1712 C CA . GLY A 1 216 ? -9.804 8.074 30.488 1.00 50.75 216 GLY A CA 1
ATOM 1713 C C . GLY A 1 216 ? -8.409 8.467 30.970 1.00 50.75 216 GLY A C 1
ATOM 1714 O O . GLY A 1 216 ? -8.259 8.818 32.136 1.00 50.75 216 GLY A O 1
ATOM 1715 N N . GLN A 1 217 ? -7.377 8.490 30.119 1.00 53.00 217 GLN A N 1
ATOM 1716 C CA . GLN A 1 217 ? -6.049 8.982 30.521 1.00 53.00 217 GLN A CA 1
ATOM 1717 C C . GLN A 1 217 ? -6.027 10.483 30.868 1.00 53.00 217 GLN A C 1
ATOM 1719 O O . GLN A 1 217 ? -5.565 10.823 31.963 1.00 53.00 217 GLN A O 1
ATOM 1724 N N . PRO A 1 218 ? -6.542 11.399 30.023 1.00 54.50 218 PRO A N 1
ATOM 1725 C CA . PRO A 1 218 ? -6.605 12.816 30.373 1.00 54.50 218 PRO A CA 1
ATOM 1726 C C . PRO A 1 218 ? -7.577 13.097 31.528 1.00 54.50 218 PRO A C 1
ATOM 1728 O O . PRO A 1 218 ? -7.277 13.954 32.361 1.00 54.50 218 PRO A O 1
ATOM 1731 N N . GLN A 1 219 ? -8.685 12.356 31.654 1.00 56.06 219 GLN A N 1
ATOM 1732 C CA . GLN A 1 219 ? -9.591 12.480 32.804 1.00 56.06 219 GLN A CA 1
ATOM 1733 C C . GLN A 1 219 ? -8.949 11.985 34.109 1.00 56.06 219 GLN A C 1
ATOM 1735 O O . GLN A 1 219 ? -8.977 12.704 35.106 1.00 56.06 219 GLN A O 1
ATOM 1740 N N . LYS A 1 220 ? -8.266 10.831 34.107 1.00 57.38 220 LYS A N 1
ATOM 1741 C CA . LYS A 1 220 ? -7.493 10.334 35.263 1.00 57.38 220 LYS A CA 1
ATOM 1742 C C . LYS A 1 220 ? -6.349 11.280 35.631 1.00 57.38 220 LYS A C 1
ATOM 1744 O O . LYS A 1 220 ? -6.089 11.492 36.814 1.00 57.38 220 LYS A O 1
ATOM 1749 N N . ALA A 1 221 ? -5.690 11.894 34.647 1.00 59.19 221 ALA A N 1
ATOM 1750 C CA . ALA A 1 221 ? -4.655 12.898 34.884 1.00 59.19 221 ALA A CA 1
ATOM 1751 C C . ALA A 1 221 ? -5.224 14.192 35.497 1.00 59.19 221 ALA A C 1
ATOM 1753 O O . ALA A 1 221 ? -4.613 14.758 36.407 1.00 59.19 221 ALA A O 1
ATOM 1754 N N . ARG A 1 222 ? -6.405 14.646 35.051 1.00 65.12 222 ARG A N 1
ATOM 1755 C CA . ARG A 1 222 ? -7.121 15.790 35.644 1.00 65.12 222 ARG A CA 1
ATOM 1756 C C . ARG A 1 222 ? -7.598 15.485 37.064 1.00 65.12 222 ARG A C 1
ATOM 1758 O O . ARG A 1 222 ? -7.336 16.292 37.952 1.00 65.12 222 ARG A O 1
ATOM 1765 N N . ALA A 1 223 ? -8.179 14.310 37.298 1.00 60.53 223 ALA A N 1
ATOM 1766 C CA . ALA A 1 223 ? -8.605 13.857 38.621 1.00 60.53 223 ALA A CA 1
ATOM 1767 C C . ALA A 1 223 ? -7.421 13.741 39.597 1.00 60.53 223 ALA A C 1
ATOM 1769 O O . ALA A 1 223 ? -7.504 14.224 40.723 1.00 60.53 223 ALA A O 1
ATOM 1770 N N . ARG A 1 224 ? -6.265 13.213 39.155 1.00 63.69 224 ARG A N 1
ATOM 1771 C CA . ARG A 1 224 ? -5.025 13.221 39.957 1.00 63.69 224 ARG A CA 1
ATOM 1772 C C . ARG A 1 224 ? -4.564 14.634 40.298 1.00 63.69 224 ARG A C 1
ATOM 1774 O O . ARG A 1 224 ? -4.198 14.892 41.437 1.00 63.69 224 ARG A O 1
ATOM 1781 N N . ARG A 1 225 ? -4.576 15.558 39.333 1.00 66.06 225 ARG A N 1
ATOM 1782 C CA . ARG A 1 225 ? -4.179 16.958 39.571 1.00 66.06 225 ARG A CA 1
ATOM 1783 C C . ARG A 1 225 ? -5.135 17.681 40.521 1.00 66.06 225 ARG A C 1
ATOM 1785 O O . ARG A 1 225 ? -4.677 18.480 41.331 1.00 66.06 225 ARG A O 1
ATOM 1792 N N . GLN A 1 226 ? -6.433 17.403 40.444 1.00 69.44 226 GLN A N 1
ATOM 1793 C CA . GLN A 1 226 ? -7.427 17.949 41.369 1.00 69.44 226 GLN A CA 1
ATOM 1794 C C . GLN A 1 226 ? -7.280 17.356 42.775 1.00 69.44 226 GLN A C 1
ATOM 1796 O O . GLN A 1 226 ? -7.235 18.118 43.737 1.00 69.44 226 GLN A O 1
ATOM 1801 N N . GLY A 1 227 ? -7.090 16.038 42.896 1.00 67.69 227 GLY A N 1
ATOM 1802 C CA . GLY A 1 227 ? -6.835 15.378 44.181 1.00 67.69 227 GLY A CA 1
ATOM 1803 C C . GLY A 1 227 ? -5.549 15.862 44.860 1.00 67.69 227 GLY A C 1
ATOM 1804 O O . GLY A 1 227 ? -5.548 16.132 46.056 1.00 67.69 227 GLY A O 1
ATOM 1805 N N . LEU A 1 228 ? -4.472 16.079 44.094 1.00 65.56 228 LEU A N 1
ATOM 1806 C CA . LEU A 1 228 ? -3.221 16.653 44.610 1.00 65.56 228 LEU A CA 1
ATOM 1807 C C . LEU A 1 228 ? -3.386 18.109 45.077 1.00 65.56 228 LEU A C 1
ATOM 1809 O O . LEU A 1 228 ? -2.778 18.504 46.067 1.00 65.56 228 LEU A O 1
ATOM 1813 N N . ARG A 1 229 ? -4.224 18.908 44.403 1.00 62.38 229 ARG A N 1
ATOM 1814 C CA . ARG A 1 229 ? -4.536 20.285 44.828 1.00 62.38 229 ARG A CA 1
ATOM 1815 C C . ARG A 1 229 ? -5.393 20.332 46.093 1.00 62.38 229 ARG A C 1
ATOM 1817 O O . ARG A 1 229 ? -5.152 21.184 46.938 1.00 62.38 229 ARG A O 1
ATOM 1824 N N . GLN A 1 230 ? -6.354 19.422 46.242 1.00 64.19 230 GLN A N 1
ATOM 1825 C CA . GLN A 1 230 ? -7.172 19.317 47.455 1.00 64.19 230 GLN A CA 1
ATOM 1826 C C . GLN A 1 230 ? -6.348 18.832 48.656 1.00 64.19 230 GLN A C 1
ATOM 1828 O O . GLN A 1 230 ? -6.470 19.387 49.744 1.00 64.19 230 GLN A O 1
ATOM 1833 N N . ALA A 1 231 ? -5.442 17.872 48.448 1.00 58.53 231 ALA A N 1
ATOM 1834 C CA . ALA A 1 231 ? -4.509 17.423 49.480 1.00 58.53 231 ALA A CA 1
ATOM 1835 C C . ALA A 1 231 ? -3.534 18.534 49.918 1.00 58.53 231 ALA A C 1
ATOM 1837 O O . ALA A 1 231 ? -3.247 18.661 51.103 1.00 58.53 231 ALA A O 1
ATOM 1838 N N . ALA A 1 232 ? -3.070 19.373 48.985 1.00 58.03 232 ALA A N 1
ATOM 1839 C CA . ALA A 1 232 ? -2.226 20.528 49.302 1.00 58.03 232 ALA A CA 1
ATOM 1840 C C . ALA A 1 232 ? -2.990 21.671 50.003 1.00 58.03 232 ALA A C 1
ATOM 1842 O O . ALA A 1 232 ? -2.394 22.411 50.778 1.00 58.03 232 ALA A O 1
ATOM 1843 N N . GLY A 1 233 ? -4.297 21.818 49.753 1.00 57.00 233 GLY A N 1
ATOM 1844 C CA . GLY A 1 233 ? -5.145 22.826 50.403 1.00 57.00 233 GLY A CA 1
ATOM 1845 C C . GLY A 1 233 ? -5.562 22.469 51.834 1.00 57.00 233 GLY A C 1
ATOM 1846 O O . GLY A 1 233 ? -5.680 23.360 52.667 1.00 57.00 233 GLY A O 1
ATOM 1847 N N . ASN A 1 234 ? -5.724 21.179 52.142 1.00 56.34 234 ASN A N 1
ATOM 1848 C CA . ASN A 1 234 ? -6.114 20.701 53.477 1.00 56.34 234 ASN A CA 1
ATOM 1849 C C . ASN A 1 234 ? -4.938 20.534 54.462 1.00 56.34 234 ASN A C 1
ATOM 1851 O O . ASN A 1 234 ? -5.165 20.177 55.612 1.00 56.34 234 ASN A O 1
ATOM 1855 N N . GLY A 1 235 ? -3.693 20.770 54.034 1.00 51.50 235 GLY A N 1
ATOM 1856 C CA . GLY A 1 235 ? -2.496 20.652 54.879 1.00 51.50 235 GLY A CA 1
ATOM 1857 C C . GLY A 1 235 ? -2.085 21.925 55.633 1.00 51.50 235 GLY A C 1
ATOM 1858 O O . GLY A 1 235 ? -1.057 21.902 56.298 1.00 51.50 235 GLY A O 1
ATOM 1859 N N . ASN A 1 236 ? -2.848 23.019 55.517 1.00 49.91 236 ASN A N 1
ATOM 1860 C CA . ASN A 1 236 ? -2.540 24.332 56.113 1.00 49.91 236 ASN A CA 1
ATOM 1861 C C . ASN A 1 236 ? -3.572 24.789 57.171 1.00 49.91 236 ASN A C 1
ATOM 1863 O O . ASN A 1 236 ? -3.730 25.991 57.387 1.00 49.91 236 ASN A O 1
ATOM 1867 N N . GLY A 1 237 ? -4.294 23.852 57.793 1.00 43.69 237 GLY A N 1
ATOM 1868 C CA . GLY A 1 237 ? -5.217 24.117 58.906 1.00 43.69 237 GLY A CA 1
ATOM 1869 C C . GLY A 1 237 ? -4.596 23.794 60.253 1.00 43.69 237 GLY A C 1
ATOM 1870 O O . GLY A 1 237 ? -4.040 22.679 60.362 1.00 43.69 237 GLY A O 1
#

Radius of gyration: 29.64 Å; chains: 1; bounding box: 83×50×86 Å

Secondary structure (DSSP, 8-state):
------EEE-TTS-EEE--------------------------PPS----HHHHHS--HHHHHHHHHHHHHHHHHHHHHHHHHHHHSSTTS---HHHHHHHHHHHHHHHHHHHHHHHHHHTTSHHHHTT-HHHHHHHSHHHHHHHHHHHHHHHHHHHHHHHHHHTT--TTTTTTSTTHHHHHHHHHHHHHHHHHHHHHHHHHTTSGGGT-THHHHHHHHHHHHHHHHHHHHHHTT--

pLDDT: mean 71.48, std 22.4, range [26.27, 97.0]